Protein 6Y3P (pdb70)

Nearest PDB structures (foldseek):
  6y3p-assembly1_A  TM=1.003E+00  e=1.771E-76  Kluyveromyces lactis NRRL Y-1140
  6y3z-assembly1_P  TM=8.633E-01  e=1.172E-43  Saccharomyces cerevisiae S288C
  8asn-assembly1_F  TM=6.491E-01  e=3.141E-16  Homo sapiens
  5lyj-assembly1_F  TM=6.545E-01  e=9.153E-16  Gallus gallus
  4yls-assembly1_A  TM=6.275E-01  e=4.552E-15  Homo sapiens

Structure (mmCIF, N/CA/C/O backbone):
data_6Y3P
#
_entry.id   6Y3P
#
_cell.length_a   95.640
_cell.length_b   95.640
_cell.length_c   75.840
_cell.angle_alpha   90.000
_cell.angle_beta   90.000
_cell.angle_gamma   120.000
#
_symmetry.space_group_name_H-M   'P 32 2 1'
#
loop_
_entity.id
_entity.type
_entity.pdbx_description
1 polymer KLLA0B12012p
2 non-polymer 'SULFATE ION'
3 water water
#
loop_
_atom_site.group_PDB
_atom_site.id
_atom_site.type_symbol
_atom_site.label_atom_id
_atom_site.label_alt_id
_atom_site.label_comp_id
_atom_site.label_asym_id
_atom_site.label_entity_id
_atom_site.label_seq_id
_atom_site.pdbx_PDB_ins_code
_atom_site.Cartn_x
_atom_site.Cartn_y
_atom_site.Cartn_z
_atom_site.occupancy
_atom_site.B_iso_or_equiv
_atom_site.auth_seq_id
_atom_site.auth_comp_id
_atom_site.auth_asym_id
_atom_site.auth_atom_id
_atom_site.pdbx_PDB_model_num
ATOM 1 N N . PRO A 1 7 ? -14.908 -23.202 31.105 1.00 72.65 322 PRO A N 1
ATOM 2 C CA . PRO A 1 7 ? -15.420 -24.094 30.052 1.00 71.72 322 PRO A CA 1
ATOM 3 C C . PRO A 1 7 ? -14.335 -24.866 29.309 1.00 74.01 322 PRO A C 1
ATOM 4 O O . PRO A 1 7 ? -14.483 -26.061 29.037 1.00 74.14 322 PRO A O 1
ATOM 8 N N . ALA A 1 8 ? -13.249 -24.160 28.986 1.00 67.78 323 ALA A N 1
ATOM 9 C CA . ALA A 1 8 ? -12.126 -24.604 28.186 1.00 64.62 323 ALA A CA 1
ATOM 10 C C . ALA A 1 8 ? -10.843 -24.781 29.007 1.00 68.30 323 ALA A C 1
ATOM 11 O O . ALA A 1 8 ? -10.627 -24.073 29.999 1.00 69.82 323 ALA A O 1
ATOM 13 N N . GLN A 1 9 ? -9.992 -25.731 28.566 1.00 62.18 324 GLN A N 1
ATOM 14 C CA . GLN A 1 9 ? -8.729 -26.114 29.194 1.00 61.00 324 GLN A CA 1
ATOM 15 C C . GLN A 1 9 ? -7.786 -26.761 28.153 1.00 61.42 324 GLN A C 1
ATOM 16 O O . GLN A 1 9 ? -8.258 -27.494 27.291 1.00 59.26 324 GLN A O 1
ATOM 22 N N . ILE A 1 10 ? -6.466 -26.458 28.225 1.00 57.13 325 ILE A N 1
ATOM 23 C CA . ILE A 1 10 ? -5.405 -27.001 27.365 1.00 55.05 325 ILE A CA 1
ATOM 24 C C . ILE A 1 10 ? -4.348 -27.613 28.286 1.00 59.30 325 ILE A C 1
ATOM 25 O O . ILE A 1 10 ? -3.832 -26.912 29.144 1.00 59.69 325 ILE A O 1
ATOM 30 N N . VAL A 1 11 ? -4.015 -28.906 28.085 1.00 54.77 326 VAL A N 1
ATOM 31 C CA . VAL A 1 11 ? -3.030 -29.665 28.872 1.00 54.41 326 VAL A CA 1
ATOM 32 C C . VAL A 1 11 ? -1.833 -30.027 27.971 1.00 59.93 326 VAL A C 1
ATOM 33 O O . VAL A 1 11 ? -2.000 -30.726 26.973 1.00 58.54 326 VAL A O 1
ATOM 37 N N . LEU A 1 12 ? -0.639 -29.550 28.323 1.00 58.50 327 LEU A N 1
ATOM 38 C CA . LEU A 1 12 ? 0.604 -29.787 27.578 1.00 58.34 327 LEU A CA 1
ATOM 39 C C . LEU A 1 12 ? 1.565 -30.552 28.480 1.00 61.17 327 LEU A C 1
ATOM 40 O O . LEU A 1 12 ? 2.268 -29.936 29.268 1.00 61.59 327 LEU A O 1
ATOM 45 N N . THR A 1 13 ? 1.547 -31.893 28.391 1.00 58.34 328 THR A N 1
ATOM 46 C CA . THR A 1 13 ? 2.339 -32.820 29.228 1.00 60.06 328 THR A CA 1
ATOM 47 C C . THR A 1 13 ? 3.714 -33.165 28.638 1.00 68.52 328 THR A C 1
ATOM 48 O O . THR A 1 13 ? 4.469 -33.953 29.218 1.00 71.03 328 THR A O 1
ATOM 52 N N . ILE A 1 14 ? 4.041 -32.564 27.504 1.00 64.78 329 ILE A N 1
ATOM 53 C CA . ILE A 1 14 ? 5.309 -32.765 26.844 1.00 64.41 329 ILE A CA 1
ATOM 54 C C . ILE A 1 14 ? 6.436 -32.119 27.646 1.00 69.76 329 ILE A C 1
ATOM 55 O O . ILE A 1 14 ? 6.278 -30.989 28.126 1.00 69.55 329 ILE A O 1
ATOM 60 N N . PRO A 1 15 ? 7.559 -32.855 27.853 1.00 66.78 330 PRO A N 1
ATOM 61 C CA . PRO A 1 15 ? 8.694 -32.272 28.577 1.00 67.23 330 PRO A CA 1
ATOM 62 C C . PRO A 1 15 ? 9.140 -30.963 27.944 1.00 71.08 330 PRO A C 1
ATOM 63 O O . PRO A 1 15 ? 9.203 -30.845 26.714 1.00 69.73 330 PRO A O 1
ATOM 67 N N . GLU A 1 16 ? 9.397 -29.970 28.798 1.00 69.32 331 GLU A N 1
ATOM 68 C CA . GLU A 1 16 ? 9.856 -28.621 28.457 1.00 69.36 331 GLU A CA 1
ATOM 69 C C . GLU A 1 16 ? 11.190 -28.646 27.702 1.00 72.10 331 GLU A C 1
ATOM 70 O O . GLU A 1 16 ? 11.561 -27.647 27.090 1.00 71.29 331 GLU A O 1
ATOM 76 N N . THR A 1 17 ? 11.877 -29.809 27.703 1.00 68.31 332 THR A N 1
ATOM 77 C CA . THR A 1 17 ? 13.114 -30.027 26.965 1.00 68.45 332 THR A CA 1
ATOM 78 C C . THR A 1 17 ? 12.844 -30.324 25.497 1.00 72.09 332 THR A C 1
ATOM 79 O O . THR A 1 17 ? 13.765 -30.185 24.687 1.00 72.33 332 THR A O 1
ATOM 83 N N . GLU A 1 18 ? 11.607 -30.763 25.149 1.00 67.06 333 GLU A N 1
ATOM 84 C CA . GLU A 1 18 ? 11.245 -31.083 23.763 1.00 65.38 333 GLU A CA 1
ATOM 85 C C . GLU A 1 18 ? 11.192 -29.854 22.855 1.00 68.36 333 GLU A C 1
ATOM 86 O O . GLU A 1 18 ? 10.693 -28.787 23.243 1.00 69.02 333 GLU A O 1
ATOM 92 N N . TYR A 1 19 ? 11.724 -30.029 21.639 1.00 62.70 334 TYR A N 1
ATOM 93 C CA . TYR A 1 19 ? 11.829 -29.039 20.563 1.00 61.26 334 TYR A CA 1
ATOM 94 C C . TYR A 1 19 ? 10.525 -28.260 20.283 1.00 61.95 334 TYR A C 1
ATOM 95 O O . TYR A 1 19 ? 10.569 -27.041 20.081 1.00 60.93 334 TYR A O 1
ATOM 104 N N . ILE A 1 20 ? 9.374 -28.965 20.297 1.00 56.26 335 ILE A N 1
ATOM 105 C CA . ILE A 1 20 ? 8.049 -28.405 19.967 1.00 54.62 335 ILE A CA 1
ATOM 106 C C . ILE A 1 20 ? 7.323 -27.669 21.121 1.00 58.06 335 ILE A C 1
ATOM 107 O O . ILE A 1 20 ? 6.272 -27.074 20.861 1.00 57.46 335 ILE A O 1
ATOM 112 N N . TYR A 1 21 ? 7.868 -27.689 22.368 1.00 56.08 336 TYR A N 1
ATOM 113 C CA . TYR A 1 21 ? 7.240 -27.064 23.546 1.00 57.04 336 TYR A CA 1
ATOM 114 C C . TYR A 1 21 ? 7.034 -25.535 23.397 1.00 63.48 336 TYR A C 1
ATOM 115 O O . TYR A 1 21 ? 5.897 -25.071 23.519 1.00 64.08 336 TYR A O 1
ATOM 124 N N . GLY A 1 22 ? 8.122 -24.790 23.165 1.00 60.89 337 GLY A N 1
ATOM 125 C CA . GLY A 1 22 ? 8.104 -23.347 22.939 1.00 61.28 337 GLY A CA 1
ATOM 126 C C . GLY A 1 22 ? 7.132 -22.974 21.834 1.00 65.74 337 GLY A C 1
ATOM 127 O O . GLY A 1 22 ? 6.183 -22.218 22.101 1.00 65.20 337 GLY A O 1
ATOM 128 N N . PRO A 1 23 ? 7.292 -23.569 20.603 1.00 62.19 338 PRO A N 1
ATOM 129 C CA . PRO A 1 23 ? 6.324 -23.318 19.514 1.00 61.71 338 PRO A CA 1
ATOM 130 C C . PRO A 1 23 ? 4.856 -23.544 19.898 1.00 65.46 338 PRO A C 1
ATOM 131 O O . PRO A 1 23 ? 4.028 -22.674 19.605 1.00 66.45 338 PRO A O 1
ATOM 135 N N . LEU A 1 24 ? 4.538 -24.688 20.560 1.00 59.19 339 LEU A N 1
ATOM 136 C CA . LEU A 1 24 ? 3.172 -25.003 20.976 1.00 59.23 339 LEU A CA 1
ATOM 137 C C . LEU A 1 24 ? 2.596 -23.980 21.960 1.00 64.79 339 LEU A C 1
ATOM 138 O O . LEU A 1 24 ? 1.435 -23.597 21.812 1.00 65.19 339 LEU A O 1
ATOM 143 N N . ASN A 1 25 ? 3.421 -23.501 22.925 1.00 61.59 340 ASN A N 1
ATOM 144 C CA . ASN A 1 25 ? 3.025 -22.474 23.891 1.00 61.84 340 ASN A CA 1
ATOM 145 C C . ASN A 1 25 ? 2.738 -21.135 23.231 1.00 64.22 340 ASN A C 1
ATOM 146 O O . ASN A 1 25 ? 1.733 -20.516 23.565 1.00 63.50 340 ASN A O 1
ATOM 151 N N . ARG A 1 26 ? 3.592 -20.702 22.273 1.00 61.37 341 ARG A N 1
ATOM 152 C CA . ARG A 1 26 ? 3.401 -19.443 21.527 1.00 61.59 341 ARG A CA 1
ATOM 153 C C . ARG A 1 26 ? 2.099 -19.511 20.709 1.00 65.74 341 ARG A C 1
ATOM 154 O O . ARG A 1 26 ? 1.301 -18.571 20.720 1.00 66.10 341 ARG A O 1
ATOM 162 N N . SER A 1 27 ? 1.872 -20.661 20.071 1.00 60.59 342 SER A N 1
ATOM 163 C CA . SER A 1 27 ? 0.701 -20.943 19.270 1.00 59.50 342 SER A CA 1
ATOM 164 C C . SER A 1 27 ? -0.579 -21.010 20.131 1.00 64.26 342 SER A C 1
ATOM 165 O O . SER A 1 27 ? -1.600 -20.458 19.721 1.00 63.34 342 SER A O 1
ATOM 168 N N . PHE A 1 28 ? -0.525 -21.660 21.324 1.00 61.48 343 PHE A N 1
ATOM 169 C CA . PHE A 1 28 ? -1.677 -21.711 22.236 1.00 62.93 343 PHE A CA 1
ATOM 170 C C . PHE A 1 28 ? -2.010 -20.302 22.756 1.00 68.95 343 PHE A C 1
ATOM 171 O O . PHE A 1 28 ? -3.186 -19.932 22.787 1.00 69.67 343 PHE A O 1
ATOM 179 N N . ARG A 1 29 ? -0.967 -19.510 23.097 1.00 65.43 344 ARG A N 1
ATOM 180 C CA . ARG A 1 29 ? -1.061 -18.124 23.573 1.00 66.52 344 ARG A CA 1
ATOM 181 C C . ARG A 1 29 ? -1.737 -17.218 22.538 1.00 71.56 344 ARG A C 1
ATOM 182 O O . ARG A 1 29 ? -2.663 -16.466 22.875 1.00 73.19 344 ARG A O 1
ATOM 190 N N . LYS A 1 30 ? -1.267 -17.298 21.280 1.00 66.26 345 LYS A N 1
ATOM 191 C CA . LYS A 1 30 ? -1.708 -16.474 20.159 1.00 66.31 345 LYS A CA 1
ATOM 192 C C . LYS A 1 30 ? -3.131 -16.759 19.662 1.00 71.82 345 LYS A C 1
ATOM 193 O O . LYS A 1 30 ? -3.905 -15.813 19.491 1.00 72.99 345 LYS A O 1
ATOM 199 N N . HIS A 1 31 ? -3.474 -18.035 19.413 1.00 67.82 346 HIS A N 1
ATOM 200 C CA . HIS A 1 31 ? -4.761 -18.390 18.813 1.00 67.70 346 HIS A CA 1
ATOM 201 C C . HIS A 1 31 ? -5.836 -18.834 19.797 1.00 71.74 346 HIS A C 1
ATOM 202 O O . HIS A 1 31 ? -7.008 -18.916 19.412 1.00 70.59 346 HIS A O 1
ATOM 209 N N . LEU A 1 32 ? -5.457 -19.118 21.055 1.00 69.84 347 LEU A N 1
ATOM 210 C CA . LEU A 1 32 ? -6.421 -19.467 22.111 1.00 69.94 347 LEU A CA 1
ATOM 211 C C . LEU A 1 32 ? -6.027 -18.692 23.393 1.00 75.44 347 LEU A C 1
ATOM 212 O O . LEU A 1 32 ? -5.688 -19.305 24.413 1.00 75.72 347 LEU A O 1
ATOM 217 N N . PRO A 1 33 ? -6.010 -17.332 23.356 1.00 73.03 348 PRO A N 1
ATOM 218 C CA . PRO A 1 33 ? -5.584 -16.575 24.553 1.00 73.48 348 PRO A CA 1
ATOM 219 C C . PRO A 1 33 ? -6.463 -16.746 25.796 1.00 74.01 348 PRO A C 1
ATOM 220 O O . PRO A 1 33 ? -5.960 -16.601 26.910 1.00 73.69 348 PRO A O 1
ATOM 224 N N . ASN A 1 34 ? -7.754 -17.073 25.603 1.00 68.99 349 ASN A N 1
ATOM 225 C CA . ASN A 1 34 ? -8.734 -17.236 26.683 1.00 69.55 349 ASN A CA 1
ATOM 226 C C . ASN A 1 34 ? -8.758 -18.640 27.300 1.00 71.50 349 ASN A C 1
ATOM 227 O O . ASN A 1 34 ? -9.452 -18.858 28.301 1.00 71.46 349 ASN A O 1
ATOM 232 N N . VAL A 1 35 ? -7.971 -19.573 26.735 1.00 65.71 350 VAL A N 1
ATOM 233 C CA . VAL A 1 35 ? -7.904 -20.940 27.246 1.00 64.39 350 VAL A CA 1
ATOM 234 C C . VAL A 1 35 ? -6.617 -21.162 28.071 1.00 68.18 350 VAL A C 1
ATOM 235 O O . VAL A 1 35 ? -5.519 -21.032 27.524 1.00 68.80 350 VAL A O 1
ATOM 239 N N . PRO A 1 36 ? -6.725 -21.490 29.381 1.00 62.23 351 PRO A N 1
ATOM 240 C CA . PRO A 1 36 ? -5.496 -21.690 30.181 1.00 61.41 351 PRO A CA 1
ATOM 241 C C . PRO A 1 36 ? -4.692 -22.950 29.821 1.00 62.63 351 PRO A C 1
ATOM 242 O O . PRO A 1 36 ? -5.270 -23.984 29.514 1.00 60.33 351 PRO A O 1
ATOM 246 N N . VAL A 1 37 ? -3.355 -22.842 29.825 1.00 60.24 352 VAL A N 1
ATOM 247 C CA . VAL A 1 37 ? -2.438 -23.961 29.544 1.00 58.60 352 VAL A CA 1
ATOM 248 C C . VAL A 1 37 ? -1.946 -24.579 30.876 1.00 65.18 352 VAL A C 1
ATOM 249 O O . VAL A 1 37 ? -1.463 -23.867 31.760 1.00 66.70 352 VAL A O 1
ATOM 253 N N . SER A 1 38 ? -2.126 -25.892 31.025 1.00 61.85 353 SER A N 1
ATOM 254 C CA . SER A 1 38 ? -1.722 -26.670 32.196 1.00 62.88 353 SER A CA 1
ATOM 255 C C . SER A 1 38 ? -0.730 -27.741 31.736 1.00 67.27 353 SER A C 1
ATOM 256 O O . SER A 1 38 ? -0.820 -28.198 30.601 1.00 65.94 353 SER A O 1
ATOM 259 N N . ARG A 1 39 ? 0.226 -28.117 32.594 1.00 64.59 354 ARG A N 1
ATOM 260 C CA . ARG A 1 39 ? 1.242 -29.127 32.279 1.00 63.37 354 ARG A CA 1
ATOM 261 C C . ARG A 1 39 ? 0.913 -30.465 32.956 1.00 66.76 354 ARG A C 1
ATOM 262 O O . ARG A 1 39 ? 1.704 -31.410 32.914 1.00 66.46 354 ARG A O 1
ATOM 270 N N . SER A 1 40 ? -0.274 -30.539 33.557 1.00 63.31 355 SER A N 1
ATOM 271 C CA . SER A 1 40 ? -0.749 -31.716 34.274 1.00 64.32 355 SER A CA 1
ATOM 272 C C . SER A 1 40 ? -2.240 -31.976 34.024 1.00 66.66 355 SER A C 1
ATOM 273 O O . SER A 1 40 ? -3.093 -31.095 34.195 1.00 67.55 355 SER A O 1
ATOM 276 N N . LEU A 1 41 ? -2.537 -33.209 33.657 1.00 60.57 356 LEU A N 1
ATOM 277 C CA . LEU A 1 41 ? -3.875 -33.687 33.399 1.00 59.94 356 LEU A CA 1
ATOM 278 C C . LEU A 1 41 ? -4.648 -33.756 34.729 1.00 63.90 356 LEU A C 1
ATOM 279 O O . LEU A 1 41 ? -4.171 -34.375 35.687 1.00 63.65 356 LEU A O 1
ATOM 284 N N . PRO A 1 42 ? -5.816 -33.083 34.839 1.00 59.95 357 PRO A N 1
ATOM 285 C CA . PRO A 1 42 ? -6.558 -33.121 36.117 1.00 59.91 357 PRO A CA 1
ATOM 286 C C . PRO A 1 42 ? -7.105 -34.515 36.439 1.00 65.37 357 PRO A C 1
ATOM 287 O O . PRO A 1 42 ? -7.080 -35.402 35.570 1.00 64.20 357 PRO A O 1
ATOM 291 N N . VAL A 1 43 ? -7.555 -34.725 37.701 1.00 63.37 358 VAL A N 1
ATOM 292 C CA . VAL A 1 43 ? -8.114 -36.003 38.162 1.00 64.48 358 VAL A CA 1
ATOM 293 C C . VAL A 1 43 ? -9.290 -36.411 37.249 1.00 67.31 358 VAL A C 1
ATOM 294 O O . VAL A 1 43 ? -9.373 -37.567 36.862 1.00 66.75 358 VAL A O 1
ATOM 298 N N . THR A 1 44 ? -10.177 -35.460 36.900 1.00 63.73 359 THR A N 1
ATOM 299 C CA . THR A 1 44 ? -11.326 -35.703 36.020 1.00 63.37 359 THR A CA 1
ATOM 300 C C . THR A 1 44 ? -11.428 -34.648 34.938 1.00 67.96 359 THR A C 1
ATOM 301 O O . THR A 1 44 ? -11.038 -33.499 35.147 1.00 69.13 359 THR A O 1
ATOM 305 N N . ILE A 1 45 ? -11.967 -35.037 33.782 1.00 64.04 360 ILE A N 1
ATOM 306 C CA . ILE A 1 45 ? -12.183 -34.146 32.643 1.00 62.86 360 ILE A CA 1
ATOM 307 C C . ILE A 1 45 ? -13.666 -33.757 32.646 1.00 66.98 360 ILE A C 1
ATOM 308 O O . ILE A 1 45 ? -14.518 -34.525 32.193 1.00 65.86 360 ILE A O 1
ATOM 313 N N . ASP A 1 46 ? -13.963 -32.586 33.209 1.00 65.00 361 ASP A N 1
ATOM 314 C CA . ASP A 1 46 ? -15.334 -32.098 33.363 1.00 66.84 361 ASP A CA 1
ATOM 315 C C . ASP A 1 46 ? -15.588 -30.760 32.627 1.00 72.10 361 ASP A C 1
ATOM 316 O O . ASP A 1 46 ? -16.630 -30.111 32.824 1.00 74.35 361 ASP A O 1
ATOM 321 N N . LYS A 1 47 ? -14.629 -30.383 31.756 1.00 65.69 362 LYS A N 1
ATOM 322 C CA . LYS A 1 47 ? -14.591 -29.193 30.920 1.00 64.25 362 LYS A CA 1
ATOM 323 C C . LYS A 1 47 ? -14.110 -29.695 29.555 1.00 69.14 362 LYS A C 1
ATOM 324 O O . LYS A 1 47 ? -13.554 -30.801 29.494 1.00 67.80 362 LYS A O 1
ATOM 330 N N . LEU A 1 48 ? -14.312 -28.916 28.462 1.00 65.83 363 LEU A N 1
ATOM 331 C CA . LEU A 1 48 ? -13.765 -29.356 27.192 1.00 64.60 363 LEU A CA 1
ATOM 332 C C . LEU A 1 48 ? -12.276 -29.033 27.199 1.00 65.20 363 LEU A C 1
ATOM 333 O O . LEU A 1 48 ? -11.882 -27.944 27.613 1.00 64.05 363 LEU A O 1
ATOM 338 N N . THR A 1 49 ? -11.452 -30.040 26.916 1.00 60.38 364 THR A N 1
ATOM 339 C CA . THR A 1 49 ? -9.996 -29.904 27.032 1.00 59.58 364 THR A CA 1
ATOM 340 C C . THR A 1 49 ? -9.222 -30.478 25.863 1.00 59.11 364 THR A C 1
ATOM 341 O O . THR A 1 49 ? -9.623 -31.470 25.261 1.00 57.81 364 THR A O 1
ATOM 345 N N . PHE A 1 50 ? -8.069 -29.882 25.601 1.00 54.21 365 PHE A N 1
ATOM 346 C CA . PHE A 1 50 ? -7.166 -30.369 24.581 1.00 52.20 365 PHE A CA 1
ATOM 347 C C . PHE A 1 50 ? -5.849 -30.746 25.227 1.00 54.96 365 PHE A C 1
ATOM 348 O O . PHE A 1 50 ? -5.134 -29.885 25.737 1.00 55.20 365 PHE A O 1
ATOM 356 N N . HIS A 1 51 ? -5.545 -32.034 25.198 1.00 49.97 366 HIS A N 1
ATOM 357 C CA . HIS A 1 51 ? -4.329 -32.606 25.743 1.00 49.79 366 HIS A CA 1
ATOM 358 C C . HIS A 1 51 ? -3.340 -32.894 24.605 1.00 55.14 366 HIS A C 1
ATOM 359 O O . HIS A 1 51 ? -3.591 -33.739 23.735 1.00 55.72 366 HIS A O 1
ATOM 366 N N . TYR A 1 52 ? -2.252 -32.120 24.572 1.00 49.35 367 TYR A N 1
ATOM 367 C CA . TYR A 1 52 ? -1.183 -32.348 23.639 1.00 47.07 367 TYR A CA 1
ATOM 368 C C . TYR A 1 52 ? -0.094 -33.004 24.486 1.00 50.88 367 TYR A C 1
ATOM 369 O O . TYR A 1 52 ? 0.423 -32.391 25.427 1.00 50.18 367 TYR A O 1
ATOM 378 N N . GLY A 1 53 ? 0.148 -34.282 24.216 1.00 47.61 368 GLY A N 1
ATOM 379 C CA . GLY A 1 53 ? 1.146 -35.072 24.916 1.00 48.62 368 GLY A CA 1
ATOM 380 C C . GLY A 1 53 ? 1.895 -36.037 24.019 1.00 54.12 368 GLY A C 1
ATOM 381 O O . GLY A 1 53 ? 1.628 -36.117 22.824 1.00 53.31 368 GLY A O 1
ATOM 382 N N . ASP A 1 54 ? 2.860 -36.772 24.599 1.00 54.12 369 ASP A N 1
ATOM 383 C CA . ASP A 1 54 ? 3.590 -37.856 23.939 1.00 53.83 369 ASP A CA 1
ATOM 384 C C . ASP A 1 54 ? 2.599 -39.010 23.937 1.00 57.81 369 ASP A C 1
ATOM 385 O O . ASP A 1 54 ? 1.659 -38.969 24.731 1.00 58.28 369 ASP A O 1
ATOM 390 N N . TYR A 1 55 ? 2.744 -39.981 23.009 1.00 54.62 370 TYR A N 1
ATOM 391 C CA . TYR A 1 55 ? 1.777 -41.067 22.843 1.00 55.01 370 TYR A CA 1
ATOM 392 C C . TYR A 1 55 ? 1.374 -41.747 24.137 1.00 58.60 370 TYR A C 1
ATOM 393 O O . TYR A 1 55 ? 0.175 -41.884 24.394 1.00 57.19 370 TYR A O 1
ATOM 402 N N . GLU A 1 56 ? 2.366 -42.111 24.965 1.00 56.50 371 GLU A N 1
ATOM 403 C CA . GLU A 1 56 ? 2.160 -42.783 26.242 1.00 57.49 371 GLU A CA 1
ATOM 404 C C . GLU A 1 56 ? 1.479 -41.923 27.311 1.00 61.69 371 GLU A C 1
ATOM 405 O O . GLU A 1 56 ? 0.880 -42.503 28.219 1.00 60.51 371 GLU A O 1
ATOM 411 N N . GLN A 1 57 ? 1.551 -40.560 27.222 1.00 58.76 372 GLN A N 1
ATOM 412 C CA . GLN A 1 57 ? 0.903 -39.701 28.244 1.00 59.39 372 GLN A CA 1
ATOM 413 C C . GLN A 1 57 ? -0.612 -39.549 27.966 1.00 64.80 372 GLN A C 1
ATOM 414 O O . GLN A 1 57 ? -1.377 -39.159 28.857 1.00 63.92 372 GLN A O 1
ATOM 420 N N . LEU A 1 58 ? -1.042 -39.834 26.731 1.00 62.55 373 LEU A N 1
ATOM 421 C CA . LEU A 1 58 ? -2.463 -39.669 26.402 1.00 62.95 373 LEU A CA 1
ATOM 422 C C . LEU A 1 58 ? -3.344 -40.785 26.973 1.00 66.86 373 LEU A C 1
ATOM 423 O O . LEU A 1 58 ? -2.848 -41.883 27.246 1.00 66.69 373 LEU A O 1
ATOM 428 N N . ASP A 1 59 ? -4.633 -40.476 27.201 1.00 62.49 374 ASP A N 1
ATOM 429 C CA . ASP A 1 59 ? -5.588 -41.427 27.754 1.00 62.49 374 ASP A CA 1
ATOM 430 C C . ASP A 1 59 ? -6.576 -41.855 26.686 1.00 67.83 374 ASP A C 1
ATOM 431 O O . ASP A 1 59 ? -7.579 -41.174 26.443 1.00 66.17 374 ASP A O 1
ATOM 436 N N . MET A 1 60 ? -6.298 -43.018 26.072 1.00 67.15 375 MET A N 1
ATOM 437 C CA . MET A 1 60 ? -7.091 -43.572 24.977 1.00 67.78 375 MET A CA 1
ATOM 438 C C . MET A 1 60 ? -8.494 -44.004 25.409 1.00 74.10 375 MET A C 1
ATOM 439 O O . MET A 1 60 ? -9.422 -43.910 24.599 1.00 75.05 375 MET A O 1
ATOM 444 N N . ASP A 1 61 ? -8.670 -44.403 26.677 1.00 71.27 376 ASP A N 1
ATOM 445 C CA . ASP A 1 61 ? -9.987 -44.780 27.212 1.00 71.83 376 ASP A CA 1
ATOM 446 C C . ASP A 1 61 ? -10.896 -43.552 27.390 1.00 72.21 376 ASP A C 1
ATOM 447 O O . ASP A 1 61 ? -12.090 -43.636 27.118 1.00 71.74 376 ASP A O 1
ATOM 452 N N . GLN A 1 62 ? -10.325 -42.414 27.827 1.00 67.11 377 GLN A N 1
ATOM 453 C CA . GLN A 1 62 ? -11.041 -41.143 28.010 1.00 66.95 377 GLN A CA 1
ATOM 454 C C . GLN A 1 62 ? -11.316 -40.429 26.669 1.00 69.59 377 GLN A C 1
ATOM 455 O O . GLN A 1 62 ? -12.144 -39.523 26.610 1.00 68.37 377 GLN A O 1
ATOM 461 N N . LEU A 1 63 ? -10.609 -40.837 25.606 1.00 65.67 378 LEU A N 1
ATOM 462 C CA . LEU A 1 63 ? -10.762 -40.284 24.265 1.00 65.50 378 LEU A CA 1
ATOM 463 C C . LEU A 1 63 ? -11.943 -40.951 23.567 1.00 72.70 378 LEU A C 1
ATOM 464 O O . LEU A 1 63 ? -12.668 -40.294 22.813 1.00 71.35 378 LEU A O 1
ATOM 469 N N . MET A 1 64 ? -12.125 -42.261 23.802 1.00 72.97 379 MET A N 1
ATOM 470 C CA . MET A 1 64 ? -13.218 -43.009 23.185 1.00 74.70 379 MET A CA 1
ATOM 471 C C . MET A 1 64 ? -14.507 -42.988 24.004 1.00 77.94 379 MET A C 1
ATO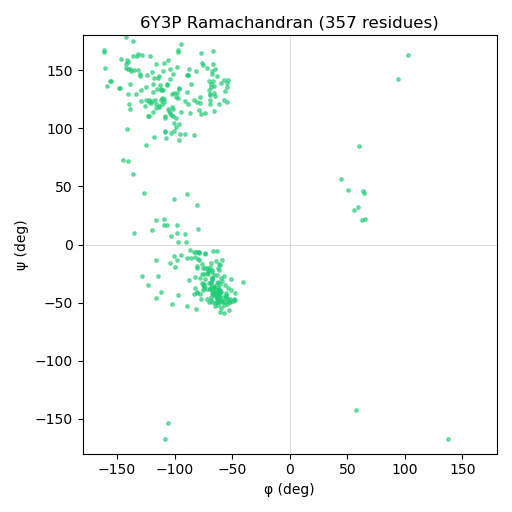M 472 O O . MET A 1 64 ? -15.553 -43.357 23.474 1.00 78.42 379 MET A O 1
ATOM 477 N N . SER A 1 65 ? -14.441 -42.524 25.260 1.00 73.91 380 SER A N 1
ATOM 478 C CA . SER A 1 65 ? -15.591 -42.486 26.169 1.00 75.18 380 SER A CA 1
ATOM 479 C C . SER A 1 65 ? -16.054 -41.079 26.567 1.00 79.60 380 SER A C 1
ATOM 480 O O . SER A 1 65 ? -17.225 -40.905 26.951 1.00 81.07 380 SER A O 1
ATOM 483 N N . ASN A 1 66 ? -15.124 -40.096 26.554 1.00 72.38 381 ASN A N 1
ATOM 484 C CA . ASN A 1 66 ? -15.441 -38.725 26.935 1.00 70.70 381 ASN A CA 1
ATOM 485 C C . ASN A 1 66 ? -15.260 -37.790 25.769 1.00 72.70 381 ASN A C 1
ATOM 486 O O . ASN A 1 66 ? -14.161 -37.670 25.209 1.00 71.91 381 ASN A O 1
ATOM 491 N N . GLN A 1 67 ? -16.349 -37.117 25.406 1.00 68.66 382 GLN A N 1
ATOM 492 C CA . GLN A 1 67 ? -16.339 -36.187 24.291 1.00 67.65 382 GLN A CA 1
ATOM 493 C C . GLN A 1 67 ? -15.755 -34.832 24.652 1.00 68.11 382 GLN A C 1
ATOM 494 O O . GLN A 1 67 ? -15.529 -34.009 23.766 1.00 66.33 382 GLN A O 1
ATOM 500 N N . LEU A 1 68 ? -15.458 -34.622 25.947 1.00 63.05 383 LEU A N 1
ATOM 501 C CA . LEU A 1 68 ? -14.861 -33.384 26.437 1.00 60.75 383 LEU A CA 1
ATOM 502 C C . LEU A 1 68 ? -13.366 -33.400 26.241 1.00 60.71 383 LEU A C 1
ATOM 503 O O . LEU A 1 68 ? -12.775 -32.339 26.087 1.00 59.41 383 LEU A O 1
ATOM 508 N N . TYR A 1 69 ? -12.762 -34.606 26.244 1.00 55.43 384 TYR A N 1
ATOM 509 C CA . TYR A 1 69 ? -11.321 -34.841 26.125 1.00 53.39 384 TYR A CA 1
ATOM 510 C C . TYR A 1 69 ? -10.867 -34.954 24.678 1.00 54.57 384 TYR A C 1
ATOM 511 O O . TYR A 1 69 ? -11.327 -35.816 23.938 1.00 52.84 384 TYR A O 1
ATOM 520 N N . HIS A 1 70 ? -9.952 -34.081 24.281 1.00 52.14 385 HIS A N 1
ATOM 521 C CA . HIS A 1 70 ? -9.359 -34.068 22.943 1.00 50.34 385 HIS A CA 1
ATOM 522 C C . HIS A 1 70 ? -7.895 -34.286 23.112 1.00 53.80 385 HIS A C 1
ATOM 523 O O . HIS A 1 70 ? -7.303 -33.803 24.070 1.00 54.38 385 HIS A O 1
ATOM 530 N N . ALA A 1 71 ? -7.330 -35.100 22.253 1.00 51.12 386 ALA A N 1
ATOM 531 C CA . ALA A 1 71 ? -5.920 -35.457 22.299 1.00 50.09 386 ALA A CA 1
ATOM 532 C C . ALA A 1 71 ? -5.263 -35.334 20.903 1.00 52.13 386 ALA A C 1
ATOM 533 O O . ALA A 1 71 ? -5.952 -35.314 19.883 1.00 49.52 386 ALA A O 1
ATOM 535 N N . ASN A 1 72 ? -3.928 -35.271 20.875 1.00 49.81 387 ASN A N 1
ATOM 536 C CA . ASN A 1 72 ? -3.143 -35.182 19.645 1.00 48.49 387 ASN A CA 1
ATOM 537 C C . ASN A 1 72 ? -2.788 -36.587 19.097 1.00 52.95 387 ASN A C 1
ATOM 538 O O . ASN A 1 72 ? -1.672 -36.833 18.653 1.00 52.28 387 ASN A O 1
ATOM 543 N N . SER A 1 73 ? -3.760 -37.503 19.111 1.00 50.41 388 SER A N 1
ATOM 544 C CA . SER A 1 73 ? -3.597 -38.843 18.554 1.00 49.64 388 SER A CA 1
ATOM 545 C C . SER A 1 73 ? -4.936 -39.478 18.271 1.00 51.68 388 SER A C 1
ATOM 546 O O . SER A 1 73 ? -5.919 -39.205 18.985 1.00 49.88 388 SER A O 1
ATOM 549 N N . TYR A 1 74 ? -4.944 -40.390 17.268 1.00 46.67 389 TYR A N 1
ATOM 550 C CA . TYR A 1 74 ? -6.098 -41.221 16.946 1.00 46.96 389 TYR A CA 1
ATOM 551 C C . TYR A 1 74 ? -5.883 -42.563 17.628 1.00 55.44 389 TYR A C 1
ATOM 552 O O . TYR A 1 74 ? -4.777 -42.836 18.105 1.00 55.65 389 TYR A O 1
ATOM 561 N N . ILE A 1 75 ? -6.945 -43.379 17.726 1.00 55.51 390 ILE A N 1
ATOM 562 C CA . ILE A 1 75 ? -6.888 -44.673 18.395 1.00 56.34 390 ILE A CA 1
ATOM 563 C C . ILE A 1 75 ? -6.490 -45.793 17.426 1.00 60.18 390 ILE A C 1
ATOM 564 O O . ILE A 1 75 ? -5.548 -46.532 17.714 1.00 59.38 390 ILE A O 1
ATOM 569 N N . TYR A 1 76 ? -7.203 -45.912 16.288 1.00 56.95 391 TYR A N 1
ATOM 570 C CA . TYR A 1 76 ? -6.983 -46.957 15.288 1.00 56.66 391 TYR A CA 1
ATOM 571 C C . TYR A 1 76 ? -6.234 -46.403 14.094 1.00 59.81 391 TYR A C 1
ATOM 572 O O . TYR A 1 76 ? -6.841 -45.821 13.200 1.00 60.32 391 TYR A O 1
ATOM 581 N N . ARG A 1 77 ? -4.919 -46.562 14.074 1.00 55.68 392 ARG A N 1
ATOM 582 C CA . ARG A 1 77 ? -4.160 -46.038 12.963 1.00 55.04 392 ARG A CA 1
ATOM 583 C C . ARG A 1 77 ? -3.092 -47.029 12.435 1.00 59.89 392 ARG A C 1
ATOM 584 O O . ARG A 1 77 ? -2.290 -46.661 11.583 1.00 60.69 392 ARG A O 1
ATOM 592 N N . LYS A 1 78 ? -3.134 -48.288 12.898 1.00 56.62 393 LYS A N 1
ATOM 593 C CA . LYS A 1 78 ? -2.231 -49.396 12.531 1.00 56.14 393 LYS A CA 1
ATOM 594 C C . LYS A 1 78 ? -2.209 -49.662 11.023 1.00 61.66 393 LYS A C 1
ATOM 595 O O . LYS A 1 78 ? -1.156 -49.983 10.472 1.00 60.86 393 LYS A O 1
ATOM 601 N N . ALA A 1 79 ? -3.374 -49.488 10.362 1.00 59.34 394 ALA A N 1
ATOM 602 C CA . ALA A 1 79 ? -3.584 -49.646 8.919 1.00 57.83 394 ALA A CA 1
ATOM 603 C C . ALA A 1 79 ? -2.728 -48.671 8.081 1.00 61.32 394 ALA A C 1
ATOM 604 O O . ALA A 1 79 ? -2.573 -48.903 6.886 1.00 62.11 394 ALA A O 1
ATOM 606 N N . ILE A 1 80 ? -2.175 -47.587 8.686 1.00 56.62 395 ILE A N 1
ATOM 607 C CA . ILE A 1 80 ? -1.319 -46.653 7.942 1.00 55.73 395 ILE A CA 1
ATOM 608 C C . ILE A 1 80 ? 0.073 -46.514 8.580 1.00 58.05 395 ILE A C 1
ATOM 609 O O . ILE A 1 80 ? 1.039 -46.385 7.844 1.00 57.13 395 ILE A O 1
ATOM 614 N N . ILE A 1 81 ? 0.201 -46.576 9.919 1.00 56.10 396 ILE A N 1
ATOM 615 C CA . ILE A 1 81 ? 1.528 -46.418 10.555 1.00 55.26 396 ILE A CA 1
ATOM 616 C C . ILE A 1 81 ? 2.346 -47.724 10.549 1.00 60.19 396 ILE A C 1
ATOM 617 O O . ILE A 1 81 ? 3.553 -47.677 10.786 1.00 59.54 396 ILE A O 1
ATOM 622 N N . ARG A 1 82 ? 1.727 -48.863 10.206 1.00 59.56 397 ARG A N 1
ATOM 623 C CA . ARG A 1 82 ? 2.467 -50.121 10.100 1.00 60.93 397 ARG A CA 1
ATOM 624 C C . ARG A 1 82 ? 2.661 -50.434 8.627 1.00 64.54 397 ARG A C 1
ATOM 625 O O . ARG A 1 82 ? 1.681 -50.656 7.921 1.00 62.68 397 ARG A O 1
ATOM 633 N N . LYS A 1 83 ? 3.927 -50.430 8.161 1.00 62.59 398 LYS A N 1
ATOM 634 C CA . LYS A 1 83 ? 4.301 -50.649 6.754 1.00 62.71 398 LYS A CA 1
ATOM 635 C C . LYS A 1 83 ? 3.795 -51.996 6.184 1.00 68.51 398 LYS A C 1
ATOM 636 O O . LYS A 1 83 ? 3.514 -52.051 4.989 1.00 69.33 398 LYS A O 1
ATOM 642 N N . HIS A 1 84 ? 3.595 -53.043 7.013 1.00 65.52 399 HIS A N 1
ATOM 643 C CA . HIS A 1 84 ? 3.046 -54.291 6.477 1.00 65.88 399 HIS A CA 1
ATOM 644 C C . HIS A 1 84 ? 1.559 -54.069 6.158 1.00 70.69 399 HIS A C 1
ATOM 645 O O . HIS A 1 84 ? 1.103 -54.346 5.042 1.00 72.90 399 HIS A O 1
ATOM 652 N N . TYR A 1 85 ? 0.843 -53.473 7.107 1.00 64.72 400 TYR A N 1
ATOM 653 C CA . TYR A 1 85 ? -0.582 -53.204 7.012 1.00 63.89 400 TYR A CA 1
ATOM 654 C C . TYR A 1 85 ? -0.916 -52.106 5.993 1.00 64.24 400 TYR A C 1
ATOM 655 O O . TYR A 1 85 ? -1.930 -52.230 5.303 1.00 64.13 400 TYR A O 1
ATOM 664 N N . LEU A 1 86 ? -0.023 -51.098 5.831 1.00 57.45 401 LEU A N 1
ATOM 665 C CA . LEU A 1 86 ? -0.128 -50.005 4.860 1.00 55.82 401 LEU A CA 1
ATOM 666 C C . LEU A 1 86 ? -0.256 -50.617 3.474 1.00 60.66 401 LEU A C 1
ATOM 667 O O . LEU A 1 86 ? -1.188 -50.269 2.746 1.00 59.83 401 LEU A O 1
ATOM 672 N N . SER A 1 87 ? 0.659 -51.571 3.148 1.00 58.84 402 SER A N 1
ATOM 673 C CA . SER A 1 87 ? 0.696 -52.313 1.894 1.00 59.50 402 SER A CA 1
ATOM 674 C C . SER A 1 87 ? -0.653 -52.941 1.638 1.00 66.46 402 SER A C 1
ATOM 675 O O . SER A 1 87 ? -1.233 -52.678 0.588 1.00 68.05 402 SER A O 1
ATOM 678 N N . HIS A 1 88 ? -1.216 -53.643 2.640 1.00 64.41 403 HIS A N 1
ATOM 679 C CA . HIS A 1 88 ? -2.526 -54.282 2.532 1.00 65.50 403 HIS A CA 1
ATOM 680 C C . HIS A 1 88 ? -3.633 -53.289 2.301 1.00 65.87 403 HIS A C 1
ATOM 681 O O . HIS A 1 88 ? -4.483 -53.537 1.452 1.00 66.05 403 HIS A O 1
ATOM 688 N N . THR A 1 89 ? -3.598 -52.145 2.992 1.00 61.04 404 THR A N 1
ATOM 689 C CA . THR A 1 89 ? -4.593 -51.077 2.807 1.00 60.12 404 THR A CA 1
ATOM 690 C C . THR A 1 89 ? -4.572 -50.584 1.350 1.00 59.72 404 THR A C 1
ATOM 691 O O . THR A 1 89 ? -5.631 -50.489 0.732 1.00 59.71 404 THR A O 1
ATOM 695 N N . ILE A 1 90 ? -3.373 -50.307 0.807 1.00 53.01 405 ILE A N 1
ATOM 696 C CA . ILE A 1 90 ? -3.212 -49.806 -0.559 1.00 52.36 405 ILE A CA 1
ATOM 697 C C . ILE A 1 90 ? -3.617 -50.879 -1.582 1.00 57.99 405 ILE A C 1
ATOM 698 O O . ILE A 1 90 ? -4.449 -50.577 -2.444 1.00 55.96 405 ILE A O 1
ATOM 703 N N . HIS A 1 91 ? -3.097 -52.127 -1.446 1.00 58.30 406 HIS A N 1
ATOM 704 C CA . HIS A 1 91 ? -3.427 -53.237 -2.349 1.00 60.58 406 HIS A CA 1
ATOM 705 C C . HIS A 1 91 ? -4.914 -53.464 -2.482 1.00 63.98 406 HIS A C 1
ATOM 706 O O . HIS A 1 91 ? -5.400 -53.605 -3.610 1.00 64.80 406 HIS A O 1
ATOM 713 N N . SER A 1 92 ? -5.648 -53.487 -1.345 1.00 59.31 407 SER A N 1
ATOM 714 C CA . SER A 1 92 ? -7.087 -53.749 -1.383 1.00 60.14 407 SER A CA 1
ATOM 715 C C . SER A 1 92 ? -7.889 -52.601 -1.969 1.00 62.96 407 SER A C 1
ATOM 716 O O . SER A 1 92 ? -8.971 -52.829 -2.504 1.00 63.60 407 SER A O 1
ATOM 719 N N . TYR A 1 93 ? -7.361 -51.376 -1.894 1.00 56.67 408 TYR A N 1
ATOM 720 C CA . TYR A 1 93 ? -8.024 -50.201 -2.445 1.00 55.21 408 TYR A CA 1
ATOM 721 C C . TYR A 1 93 ? -7.820 -50.042 -3.970 1.00 60.59 408 TYR A C 1
ATOM 722 O O . TYR A 1 93 ? -8.756 -49.639 -4.652 1.00 61.09 408 TYR A O 1
ATOM 731 N N . VAL A 1 94 ? -6.598 -50.288 -4.481 1.00 57.87 409 VAL A N 1
ATOM 732 C CA . VAL A 1 94 ? -6.262 -50.123 -5.902 1.00 59.49 409 VAL A CA 1
ATOM 733 C C . VAL A 1 94 ? -6.981 -51.152 -6.794 1.00 67.25 409 VAL A C 1
ATOM 734 O O . VAL A 1 94 ? -7.147 -50.904 -8.000 1.00 68.50 409 VAL A O 1
ATOM 738 N N . VAL A 1 95 ? -7.417 -52.288 -6.197 1.00 63.54 410 VAL A N 1
ATOM 739 C CA . VAL A 1 95 ? -8.166 -53.352 -6.869 1.00 64.32 410 VAL A CA 1
ATOM 740 C C . VAL A 1 95 ? -9.404 -52.730 -7.548 1.00 70.58 410 VAL A C 1
ATOM 741 O O . VAL A 1 95 ? -9.586 -52.904 -8.754 1.00 71.43 410 VAL A O 1
ATOM 745 N N . LYS A 1 96 ? -10.192 -51.942 -6.792 1.00 67.95 411 LYS A N 1
ATOM 746 C CA . LYS A 1 96 ? -11.379 -51.263 -7.308 1.00 68.48 411 LYS A CA 1
ATOM 747 C C . LYS A 1 96 ? -11.106 -49.798 -7.690 1.00 70.84 411 LYS A C 1
ATOM 748 O O . LYS A 1 96 ? -12.059 -49.058 -7.961 1.00 71.75 411 LYS A O 1
ATOM 754 N N . ASN A 1 97 ? -9.821 -49.378 -7.708 1.00 64.17 412 ASN A N 1
ATOM 755 C CA . ASN A 1 97 ? -9.415 -48.003 -8.038 1.00 63.38 412 ASN A CA 1
ATOM 756 C C . ASN A 1 97 ? -8.142 -48.016 -8.879 1.00 68.62 412 ASN A C 1
ATOM 757 O O . ASN A 1 97 ? -7.054 -47.690 -8.396 1.00 66.52 412 ASN A O 1
ATOM 762 N N . ARG A 1 98 ? -8.305 -48.443 -10.142 1.00 68.36 413 ARG A N 1
ATOM 763 C CA . ARG A 1 98 ? -7.288 -48.593 -11.189 1.00 68.84 413 ARG A CA 1
ATOM 764 C C . ARG A 1 98 ? -6.613 -47.263 -11.532 1.00 71.54 413 ARG A C 1
ATOM 765 O O . ARG A 1 98 ? -5.409 -47.255 -11.793 1.00 71.11 413 ARG A O 1
ATOM 773 N N . GLU A 1 99 ? -7.381 -46.147 -11.567 1.00 67.64 414 GLU A N 1
ATOM 774 C CA . GLU A 1 99 ? -6.838 -44.839 -11.976 1.00 66.85 414 GLU A CA 1
ATOM 775 C C . GLU A 1 99 ? -6.049 -44.097 -10.884 1.00 66.31 414 GLU A C 1
ATOM 776 O O . GLU A 1 99 ? -5.333 -43.146 -11.211 1.00 65.32 414 GLU A O 1
ATOM 782 N N . SER A 1 100 ? -6.146 -44.561 -9.621 1.00 59.71 415 SER A N 1
ATOM 783 C CA . SER A 1 100 ? -5.501 -44.002 -8.438 1.00 57.66 415 SER A CA 1
ATOM 784 C C . SER A 1 100 ? -3.976 -43.855 -8.579 1.00 60.40 415 SER A C 1
ATOM 785 O O . SER A 1 100 ? -3.304 -44.746 -9.130 1.00 60.64 415 SER A O 1
ATOM 788 N N . ILE A 1 101 ? -3.445 -42.709 -8.081 1.00 53.83 416 ILE A N 1
ATOM 789 C CA . ILE A 1 101 ? -2.003 -42.379 -8.059 1.00 51.51 416 ILE A CA 1
ATOM 790 C C . ILE A 1 101 ? -1.247 -43.440 -7.240 1.00 54.84 416 ILE A C 1
ATOM 791 O O . ILE A 1 101 ? -0.105 -43.757 -7.562 1.00 54.91 416 ILE A O 1
ATOM 796 N N . LEU A 1 102 ? -1.929 -44.049 -6.249 1.00 51.17 417 LEU A N 1
ATOM 797 C CA . LEU A 1 102 ? -1.379 -45.086 -5.370 1.00 51.59 417 LEU A CA 1
ATOM 798 C C . LEU A 1 102 ? -0.898 -46.363 -6.100 1.00 56.65 417 LEU A C 1
ATOM 799 O O . LEU A 1 102 ? -0.111 -47.114 -5.530 1.00 55.54 417 LEU A O 1
ATOM 804 N N . ASN A 1 103 ? -1.340 -46.574 -7.366 1.00 54.30 418 ASN A N 1
ATOM 805 C CA . ASN A 1 103 ? -0.912 -47.662 -8.241 1.00 55.03 418 ASN A CA 1
ATOM 806 C C . ASN A 1 103 ? 0.517 -47.422 -8.715 1.00 59.24 418 ASN A C 1
ATOM 807 O O . ASN A 1 103 ? 1.151 -48.355 -9.199 1.00 58.91 418 ASN A O 1
ATOM 812 N N . ARG A 1 104 ? 0.989 -46.149 -8.651 1.00 56.29 419 ARG A N 1
ATOM 813 C CA . ARG A 1 104 ? 2.332 -45.723 -9.056 1.00 56.10 419 ARG A CA 1
ATOM 814 C C . ARG A 1 104 ? 3.165 -45.181 -7.900 1.00 59.04 419 ARG A C 1
ATOM 815 O O . ARG A 1 104 ? 4.333 -45.508 -7.809 1.00 59.81 419 ARG A O 1
ATOM 823 N N . ALA A 1 105 ? 2.572 -44.310 -7.060 1.00 54.00 420 ALA A N 1
ATOM 824 C CA . ALA A 1 105 ? 3.171 -43.568 -5.950 1.00 52.86 420 ALA A CA 1
ATOM 825 C C . ALA A 1 105 ? 3.348 -44.348 -4.621 1.00 54.95 420 ALA A C 1
ATOM 826 O O . ALA A 1 105 ? 3.293 -43.751 -3.554 1.00 53.43 420 ALA A O 1
ATOM 828 N N . PHE A 1 106 ? 3.636 -45.651 -4.684 1.00 50.83 421 PHE A N 1
ATOM 829 C CA . PHE A 1 106 ? 3.843 -46.462 -3.479 1.00 49.48 421 PHE A CA 1
ATOM 830 C C . PHE A 1 106 ? 4.853 -47.589 -3.698 1.00 54.81 421 PHE A C 1
ATOM 831 O O . PHE A 1 106 ? 4.780 -48.303 -4.703 1.00 56.99 421 PHE A O 1
ATOM 839 N N . LEU A 1 107 ? 5.770 -47.759 -2.739 1.00 50.78 422 LEU A N 1
ATOM 840 C CA . LEU A 1 107 ? 6.780 -48.801 -2.785 1.00 50.99 422 LEU A CA 1
ATOM 841 C C . LEU A 1 107 ? 6.252 -49.935 -1.986 1.00 55.70 422 LEU A C 1
ATOM 842 O O . LEU A 1 107 ? 6.160 -49.834 -0.769 1.00 54.14 422 LEU A O 1
ATOM 847 N N . GLU A 1 108 ? 5.786 -50.975 -2.683 1.00 55.51 423 GLU A N 1
ATOM 848 C CA . GLU A 1 108 ? 5.224 -52.163 -2.065 1.00 56.60 423 GLU A CA 1
ATOM 849 C C . GLU A 1 108 ? 6.300 -52.890 -1.277 1.00 61.45 423 GLU A C 1
ATOM 850 O O . GLU A 1 108 ? 7.480 -52.810 -1.620 1.00 61.16 423 GLU A O 1
ATOM 856 N N . SER A 1 109 ? 5.887 -53.591 -0.228 1.00 58.38 424 SER A N 1
ATOM 857 C CA . SER A 1 109 ? 6.742 -54.445 0.586 1.00 58.93 424 SER A CA 1
ATOM 858 C C . SER A 1 109 ? 5.958 -55.710 0.886 1.00 62.82 424 SER A C 1
ATOM 859 O O . SER A 1 109 ? 4.718 -55.705 0.876 1.00 62.23 424 SER A O 1
ATOM 862 N N . PHE A 1 110 ? 6.680 -56.811 1.066 1.00 59.39 425 PHE A N 1
ATOM 863 C CA . PHE A 1 110 ? 6.099 -58.112 1.359 1.00 59.28 425 PHE A CA 1
ATOM 864 C C . PHE A 1 110 ? 6.971 -58.787 2.375 1.00 62.23 425 PHE A C 1
ATOM 865 O O . PHE A 1 110 ? 8.136 -58.438 2.507 1.00 58.87 425 PHE A O 1
ATOM 873 N N . ASN A 1 111 ? 6.392 -59.735 3.116 1.00 61.84 426 ASN A N 1
ATOM 874 C CA . ASN A 1 111 ? 7.097 -60.519 4.120 1.00 61.88 426 ASN A CA 1
ATOM 875 C C . ASN A 1 111 ? 7.199 -61.952 3.634 1.00 65.36 426 ASN A C 1
ATOM 876 O O . ASN A 1 111 ? 6.206 -62.545 3.207 1.00 64.89 426 ASN A O 1
ATOM 881 N N . ILE A 1 112 ? 8.422 -62.466 3.599 1.00 62.82 427 ILE A N 1
ATOM 882 C CA . ILE A 1 112 ? 8.680 -63.827 3.146 1.00 64.38 427 ILE A CA 1
ATOM 883 C C . ILE A 1 112 ? 9.434 -64.615 4.225 1.00 71.00 427 ILE A C 1
ATOM 884 O O . ILE A 1 112 ? 10.210 -64.041 4.990 1.00 70.73 427 ILE A O 1
ATOM 889 N N . ASP A 1 113 ? 9.142 -65.909 4.319 1.00 69.95 428 ASP A N 1
ATOM 890 C CA . ASP A 1 113 ? 9.796 -66.834 5.239 1.00 70.97 428 ASP A CA 1
ATOM 891 C C . ASP A 1 113 ? 10.391 -67.939 4.394 1.00 74.19 428 ASP A C 1
ATOM 892 O O . ASP A 1 113 ? 9.656 -68.690 3.745 1.00 75.04 428 ASP A O 1
ATOM 897 N N . VAL A 1 114 ? 11.719 -67.973 4.318 1.00 69.42 429 VAL A N 1
ATOM 898 C CA . VAL A 1 114 ? 12.434 -68.976 3.534 1.00 70.30 429 VAL A CA 1
ATOM 899 C C . VAL A 1 114 ? 13.344 -69.734 4.485 1.00 75.92 429 VAL A C 1
ATOM 900 O O . VAL A 1 114 ? 14.181 -69.128 5.152 1.00 76.00 429 VAL A O 1
ATOM 904 N N . ASP A 1 115 ? 13.159 -71.052 4.546 1.00 73.53 430 ASP A N 1
ATOM 905 C CA . ASP A 1 115 ? 13.924 -71.970 5.388 1.00 74.13 430 ASP A CA 1
ATOM 906 C C . ASP A 1 115 ? 15.239 -72.306 4.689 1.00 75.07 430 ASP A C 1
ATOM 907 O O . ASP A 1 115 ? 16.310 -72.110 5.259 1.00 74.32 430 ASP A O 1
ATOM 912 N N . TYR A 1 116 ? 15.144 -72.807 3.439 1.00 69.15 431 TYR A N 1
ATOM 913 C CA . TYR A 1 116 ? 16.256 -73.219 2.584 1.00 67.50 431 TYR A CA 1
ATOM 914 C C . TYR A 1 116 ? 15.941 -72.794 1.164 1.00 69.49 431 TYR A C 1
ATOM 915 O O . TYR A 1 116 ? 14.771 -72.704 0.785 1.00 67.84 431 TYR A O 1
ATOM 924 N N . ALA A 1 117 ? 16.994 -72.531 0.379 1.00 66.76 432 ALA A N 1
ATOM 925 C CA . ALA A 1 117 ? 16.928 -72.063 -1.018 1.00 65.30 432 ALA A CA 1
ATOM 926 C C . ALA A 1 117 ? 16.065 -72.947 -1.927 1.00 64.97 432 ALA A C 1
ATOM 927 O O . ALA A 1 117 ? 15.332 -72.417 -2.765 1.00 63.68 432 ALA A O 1
ATOM 929 N N . GLU A 1 118 ? 16.117 -74.277 -1.725 1.00 58.85 433 GLU A N 1
ATOM 930 C CA . GLU A 1 118 ? 15.357 -75.267 -2.504 1.00 58.57 433 GLU A CA 1
ATOM 931 C C . GLU A 1 118 ? 13.815 -75.149 -2.354 1.00 60.17 433 GLU A C 1
ATOM 932 O O . GLU A 1 118 ? 13.070 -75.705 -3.170 1.00 60.12 433 GLU A O 1
ATOM 938 N N . PHE A 1 119 ? 13.344 -74.386 -1.343 1.00 52.99 434 PHE A N 1
ATOM 939 C CA . PHE A 1 119 ? 11.920 -74.200 -1.102 1.00 49.74 434 PHE A CA 1
ATOM 940 C C . PHE A 1 119 ? 11.457 -72.765 -1.279 1.00 55.68 434 PHE A C 1
ATOM 941 O O . PHE A 1 119 ? 10.376 -72.411 -0.800 1.00 53.43 434 PHE A O 1
ATOM 949 N N . LEU A 1 120 ? 12.250 -71.958 -2.034 1.00 56.71 435 LEU A N 1
ATOM 950 C CA . LEU A 1 120 ? 11.971 -70.561 -2.388 1.00 56.98 435 LEU A CA 1
ATOM 951 C C . LEU A 1 120 ? 10.662 -70.477 -3.172 1.00 63.63 435 LEU A C 1
ATOM 952 O O . LEU A 1 120 ? 9.863 -69.579 -2.916 1.00 62.15 435 LEU A O 1
ATOM 957 N N . ASP A 1 121 ? 10.429 -71.427 -4.091 1.00 64.15 436 ASP A N 1
ATOM 958 C CA . ASP A 1 121 ? 9.195 -71.475 -4.873 1.00 65.72 436 ASP A CA 1
ATOM 959 C C . ASP A 1 121 ? 7.944 -71.680 -4.016 1.00 72.38 436 ASP A C 1
ATOM 960 O O . ASP A 1 121 ? 6.903 -71.131 -4.362 1.00 73.71 436 ASP A O 1
ATOM 965 N N . ASP A 1 122 ? 8.044 -72.418 -2.899 1.00 69.13 437 ASP A N 1
ATOM 966 C CA . ASP A 1 122 ? 6.911 -72.639 -1.995 1.00 69.64 437 ASP A CA 1
ATOM 967 C C . ASP A 1 122 ? 6.627 -71.396 -1.169 1.00 72.25 437 ASP A C 1
ATOM 968 O O . ASP A 1 122 ? 5.470 -71.119 -0.859 1.00 72.14 437 ASP A O 1
ATOM 973 N N . ALA A 1 123 ? 7.687 -70.654 -0.806 1.00 67.52 438 ALA A N 1
ATOM 974 C CA . ALA A 1 123 ? 7.578 -69.416 -0.043 1.00 65.83 438 ALA A CA 1
ATOM 975 C C . ALA A 1 123 ? 6.906 -68.322 -0.889 1.00 69.66 438 ALA A C 1
ATOM 976 O O . ALA A 1 123 ? 6.144 -67.520 -0.344 1.00 69.17 438 ALA A O 1
ATOM 978 N N . LEU A 1 124 ? 7.144 -68.334 -2.222 1.00 66.03 439 LEU A N 1
ATOM 979 C CA . LEU A 1 124 ? 6.542 -67.396 -3.172 1.00 65.23 439 LEU A CA 1
ATOM 980 C C . LEU A 1 124 ? 5.045 -67.672 -3.374 1.00 74.52 439 LEU A C 1
ATOM 981 O O . LEU A 1 124 ? 4.289 -66.765 -3.731 1.00 74.84 439 LEU A O 1
ATOM 986 N N . ASP A 1 125 ? 4.613 -68.907 -3.095 1.00 73.53 440 ASP A N 1
ATOM 987 C CA . ASP A 1 125 ? 3.203 -69.289 -3.165 1.00 74.82 440 ASP A CA 1
ATOM 988 C C . ASP A 1 125 ? 2.481 -68.846 -1.894 1.00 79.57 440 ASP A C 1
ATOM 989 O O . ASP A 1 125 ? 1.424 -68.246 -1.997 1.00 78.94 440 ASP A O 1
ATOM 994 N N . GLU A 1 126 ? 3.117 -69.007 -0.720 1.00 77.51 441 GLU A N 1
ATOM 995 C CA . GLU A 1 126 ? 2.624 -68.577 0.601 1.00 78.18 441 GLU A CA 1
ATOM 996 C C . GLU A 1 126 ? 2.453 -67.014 0.708 1.00 80.84 441 GLU A C 1
ATOM 997 O O . GLU A 1 126 ? 1.962 -66.507 1.719 1.00 80.26 441 GLU A O 1
ATOM 1003 N N . ASN A 1 127 ? 2.882 -66.274 -0.335 1.00 76.04 442 ASN A N 1
ATOM 1004 C CA . ASN A 1 127 ? 2.739 -64.826 -0.509 1.00 74.20 442 ASN A CA 1
ATOM 1005 C C . ASN A 1 127 ? 2.535 -64.617 -2.014 1.00 77.61 442 ASN A C 1
ATOM 1006 O O . ASN A 1 127 ? 3.454 -64.214 -2.721 1.00 74.98 442 ASN A O 1
ATOM 1011 N N . TRP A 1 128 ? 1.321 -64.986 -2.494 1.00 76.46 443 TRP A N 1
ATOM 1012 C CA . TRP A 1 128 ? 0.877 -64.952 -3.886 1.00 76.75 443 TRP A CA 1
ATOM 1013 C C . TRP A 1 128 ? 0.935 -63.565 -4.523 1.00 77.52 443 TRP A C 1
ATOM 1014 O O . TRP A 1 128 ? 1.153 -63.479 -5.735 1.00 76.69 443 TRP A O 1
ATOM 1025 N N . GLU A 1 129 ? 0.725 -62.487 -3.722 1.00 71.98 444 GLU A N 1
ATOM 1026 C CA . GLU A 1 129 ? 0.790 -61.100 -4.206 1.00 69.95 444 GLU A CA 1
ATOM 1027 C C . GLU A 1 129 ? 2.189 -60.794 -4.747 1.00 70.05 444 GLU A C 1
ATOM 1028 O O . GLU A 1 129 ? 2.313 -60.245 -5.840 1.00 69.87 444 GLU A O 1
ATOM 1034 N N . LEU A 1 130 ? 3.225 -61.200 -3.989 1.00 63.88 445 LEU A N 1
ATOM 1035 C CA . LEU A 1 130 ? 4.653 -61.032 -4.273 1.00 62.52 445 LEU A CA 1
ATOM 1036 C C . LEU A 1 130 ? 5.039 -61.786 -5.539 1.00 63.38 445 LEU A C 1
ATOM 1037 O O . LEU A 1 130 ? 5.695 -61.207 -6.400 1.00 60.97 445 LEU A O 1
ATOM 1042 N N . ARG A 1 131 ? 4.642 -63.080 -5.645 1.00 60.89 446 ARG A N 1
ATOM 1043 C CA . ARG A 1 131 ? 4.943 -63.940 -6.805 1.00 60.97 446 ARG A CA 1
ATOM 1044 C C . ARG A 1 131 ? 4.537 -63.251 -8.107 1.00 61.89 446 ARG A C 1
ATOM 1045 O O . ARG A 1 131 ? 5.344 -63.161 -9.037 1.00 60.06 446 ARG A O 1
ATOM 1053 N N . GLN A 1 132 ? 3.288 -62.745 -8.138 1.00 57.96 447 GLN A N 1
ATOM 1054 C CA . GLN A 1 132 ? 2.671 -62.083 -9.276 1.00 57.76 447 GLN A CA 1
ATOM 1055 C C . GLN A 1 132 ? 3.399 -60.821 -9.665 1.00 60.36 447 GLN A C 1
ATOM 1056 O O . GLN A 1 132 ? 3.573 -60.557 -10.850 1.00 62.27 447 GLN A O 1
ATOM 1062 N N . GLU A 1 133 ? 3.867 -60.077 -8.672 1.00 54.13 448 GLU A N 1
ATOM 1063 C CA . GLU A 1 133 ? 4.638 -58.862 -8.865 1.00 52.73 448 GLU A CA 1
ATOM 1064 C C . GLU A 1 133 ? 5.984 -59.163 -9.544 1.00 57.08 448 GLU A C 1
ATOM 1065 O O . GLU A 1 133 ? 6.330 -58.519 -10.532 1.00 55.05 448 GLU A O 1
ATOM 1071 N N . LEU A 1 134 ? 6.736 -60.150 -9.007 1.00 56.02 449 LEU A N 1
ATOM 1072 C CA . LEU A 1 134 ? 8.050 -60.575 -9.519 1.00 56.02 449 LEU A CA 1
ATOM 1073 C C . LEU A 1 134 ? 7.929 -61.115 -10.947 1.00 59.97 449 LEU A C 1
ATOM 1074 O O . LEU A 1 134 ? 8.810 -60.877 -11.778 1.00 56.88 449 LEU A O 1
ATOM 1079 N N . GLU A 1 135 ? 6.806 -61.819 -11.228 1.00 61.10 450 GLU A N 1
ATOM 1080 C CA . GLU A 1 135 ? 6.481 -62.397 -12.534 1.00 62.84 450 GLU A CA 1
ATOM 1081 C C . GLU A 1 135 ? 6.203 -61.324 -13.575 1.00 69.19 450 GLU A C 1
ATOM 1082 O O . GLU A 1 135 ? 6.508 -61.537 -14.748 1.00 70.07 450 GLU A O 1
ATOM 1088 N N . SER A 1 136 ? 5.675 -60.156 -13.136 1.00 66.49 451 SER A N 1
ATOM 1089 C CA . SER A 1 136 ? 5.365 -59.001 -13.992 1.00 66.39 451 SER A CA 1
ATOM 1090 C C . SER A 1 136 ? 6.624 -58.368 -14.603 1.00 69.84 451 SER A C 1
ATOM 1091 O O . SER A 1 136 ? 6.533 -57.745 -15.659 1.00 69.71 451 SER A O 1
ATOM 1094 N N . LYS A 1 137 ? 7.785 -58.530 -13.933 1.00 66.45 452 LYS A N 1
ATOM 1095 C CA . LYS A 1 137 ? 9.124 -58.090 -14.350 1.00 66.84 452 LYS A CA 1
ATOM 1096 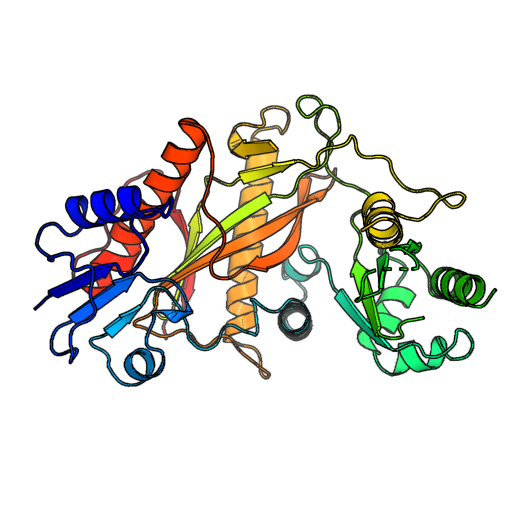C C . LYS A 1 137 ? 9.248 -56.566 -14.671 1.00 69.87 452 LYS A C 1
ATOM 1097 O O . LYS A 1 137 ? 10.125 -56.153 -15.445 1.00 68.70 452 LYS A O 1
ATOM 1103 N N . GLU A 1 138 ? 8.429 -55.741 -13.999 1.00 66.03 453 GLU A N 1
ATOM 1104 C CA . GLU A 1 138 ? 8.379 -54.288 -14.211 1.00 65.06 453 GLU A CA 1
ATOM 1105 C C . GLU A 1 138 ? 9.136 -53.463 -13.168 1.00 67.54 453 GLU A C 1
ATOM 1106 O O . GLU A 1 138 ? 9.260 -52.251 -13.360 1.00 68.46 453 GLU A O 1
ATOM 1112 N N . LYS A 1 139 ? 9.604 -54.083 -12.059 1.00 60.58 454 LYS A N 1
ATOM 1113 C CA . LYS A 1 139 ? 10.231 -53.354 -10.952 1.00 57.74 454 LYS A CA 1
ATOM 1114 C C . LYS A 1 139 ? 11.542 -53.916 -10.455 1.00 60.07 454 LYS A C 1
ATOM 1115 O O . LYS A 1 139 ? 11.855 -55.080 -10.716 1.00 61.73 454 LYS A O 1
ATOM 1121 N N . TRP A 1 140 ? 12.288 -53.089 -9.680 1.00 53.19 455 TRP A N 1
ATOM 1122 C CA . TRP A 1 140 ? 13.520 -53.471 -8.986 1.00 51.83 455 TRP A CA 1
ATOM 1123 C C . TRP A 1 140 ? 13.114 -53.791 -7.558 1.00 52.21 455 TRP A C 1
ATOM 1124 O O . TRP A 1 140 ? 12.077 -53.313 -7.071 1.00 50.56 455 TRP A O 1
ATOM 1135 N N . TRP A 1 141 ? 13.882 -54.663 -6.909 1.00 46.25 456 TRP A N 1
ATOM 1136 C CA . TRP A 1 141 ? 13.523 -55.130 -5.585 1.00 45.51 456 TRP A CA 1
ATOM 1137 C C . TRP A 1 141 ? 14.725 -55.259 -4.742 1.00 51.04 456 TRP A C 1
ATOM 1138 O O . TRP A 1 141 ? 15.848 -55.425 -5.225 1.00 51.04 456 TRP A O 1
ATOM 1149 N N . ILE A 1 142 ? 14.485 -55.239 -3.469 1.00 49.63 457 ILE A N 1
ATOM 1150 C CA . ILE A 1 142 ? 15.534 -55.425 -2.512 1.00 51.46 457 ILE A CA 1
ATOM 1151 C C . ILE A 1 142 ? 15.094 -56.506 -1.513 1.00 56.09 457 ILE A C 1
ATOM 1152 O O . ILE A 1 142 ? 13.918 -56.556 -1.129 1.00 55.07 457 ILE A O 1
ATOM 1157 N N . LEU A 1 143 ? 15.999 -57.468 -1.247 1.00 54.43 458 LEU A N 1
ATOM 1158 C CA . LEU A 1 143 ? 15.789 -58.565 -0.306 1.00 54.51 458 LEU A CA 1
ATOM 1159 C C . LEU A 1 143 ? 16.476 -58.168 1.010 1.00 63.25 458 LEU A C 1
ATOM 1160 O O . LEU A 1 143 ? 17.699 -58.235 1.110 1.00 62.15 458 LEU A O 1
ATOM 1165 N N . LYS A 1 144 ? 15.677 -57.700 1.995 1.00 63.80 459 LYS A N 1
ATOM 1166 C CA . LYS A 1 144 ? 16.165 -57.226 3.292 1.00 65.07 459 LYS A CA 1
ATOM 1167 C C . LYS A 1 144 ? 15.961 -58.298 4.348 1.00 76.23 459 LYS A C 1
ATOM 1168 O O . LYS A 1 144 ? 14.803 -58.605 4.660 1.00 75.60 459 LYS A O 1
ATOM 1174 N N . PRO A 1 145 ? 17.043 -58.852 4.957 1.00 78.35 460 PRO A N 1
ATOM 1175 C CA . PRO A 1 145 ? 16.843 -59.806 6.053 1.00 80.96 460 PRO A CA 1
ATOM 1176 C C . PRO A 1 145 ? 16.387 -58.991 7.267 1.00 90.46 460 PRO A C 1
ATOM 1177 O O . PRO A 1 145 ? 17.146 -58.134 7.730 1.00 90.09 460 PRO A O 1
ATOM 1181 N N . SER A 1 146 ? 15.111 -59.184 7.707 1.00 90.74 461 SER A N 1
ATOM 1182 C CA . SER A 1 146 ? 14.449 -58.466 8.812 1.00 91.99 461 SER A CA 1
ATOM 1183 C C . SER A 1 146 ? 15.334 -58.210 10.045 1.00 99.85 461 SER A C 1
ATOM 1184 O O . SER A 1 146 ? 15.179 -57.185 10.713 1.00 99.58 461 SER A O 1
ATOM 1187 N N . MET A 1 147 ? 16.273 -59.125 10.319 1.00 98.80 462 MET A N 1
ATOM 1188 C CA . MET A 1 147 ? 17.215 -59.004 11.420 1.00 99.52 462 MET A CA 1
ATOM 1189 C C . MET A 1 147 ? 18.630 -58.752 10.899 1.00 103.93 462 MET A C 1
ATOM 1190 O O . MET A 1 147 ? 19.076 -59.422 9.964 1.00 103.92 462 MET A O 1
ATOM 1195 N N . SER A 1 148 ? 19.321 -57.762 11.490 1.00 100.22 463 SER A N 1
ATOM 1196 C CA . SER A 1 148 ? 20.679 -57.378 11.102 1.00 114.46 463 SER A CA 1
ATOM 1197 C C . SER A 1 148 ? 21.717 -57.996 12.037 1.00 130.50 463 SER A C 1
ATOM 1198 O O . SER A 1 148 ? 21.549 -59.129 12.487 1.00 86.03 463 SER A O 1
ATOM 1201 N N . GLN A 1 152 ? 22.596 -61.483 6.215 1.00 80.37 467 GLN A N 1
ATOM 1202 C CA . GLN A 1 152 ? 23.603 -61.745 5.192 1.00 80.34 467 GLN A CA 1
ATOM 1203 C C . GLN A 1 152 ? 23.716 -60.576 4.168 1.00 82.70 467 GLN A C 1
ATOM 1204 O O . GLN A 1 152 ? 24.363 -60.717 3.120 1.00 82.84 467 GLN A O 1
ATOM 1210 N N . GLY A 1 153 ? 23.119 -59.430 4.512 1.00 76.74 468 GLY A N 1
ATOM 1211 C CA . GLY A 1 153 ? 23.164 -58.217 3.701 1.00 75.47 468 GLY A CA 1
ATOM 1212 C C . GLY A 1 153 ? 21.990 -58.040 2.760 1.00 76.43 468 GLY A C 1
ATOM 1213 O O . GLY A 1 153 ? 21.523 -59.022 2.172 1.00 76.56 468 GLY A O 1
ATOM 1214 N N . ILE A 1 154 ? 21.520 -56.776 2.600 1.00 69.71 469 ILE A N 1
ATOM 1215 C CA . ILE A 1 154 ? 20.385 -56.465 1.729 1.00 68.27 469 ILE A CA 1
ATOM 1216 C C . ILE A 1 154 ? 20.870 -56.454 0.240 1.00 67.35 469 ILE A C 1
ATOM 1217 O O . ILE A 1 154 ? 21.819 -55.744 -0.107 1.00 66.53 469 ILE A O 1
ATOM 1222 N N . ARG A 1 155 ? 20.247 -57.313 -0.599 1.00 59.05 470 ARG A N 1
ATOM 1223 C CA . ARG A 1 155 ? 20.601 -57.520 -2.002 1.00 56.77 470 ARG A CA 1
ATOM 1224 C C . ARG A 1 155 ? 19.496 -57.155 -3.016 1.00 55.17 470 ARG A C 1
ATOM 1225 O O . ARG A 1 155 ? 18.306 -57.377 -2.770 1.00 52.51 470 ARG A O 1
ATOM 1233 N N . ILE A 1 156 ? 19.923 -56.608 -4.166 1.00 49.55 471 ILE A N 1
ATOM 1234 C CA . ILE A 1 156 ? 19.068 -56.188 -5.284 1.00 48.58 471 ILE A CA 1
ATOM 1235 C C . ILE A 1 156 ? 18.857 -57.335 -6.273 1.00 51.35 471 ILE A C 1
ATOM 1236 O O . ILE A 1 156 ? 19.771 -58.141 -6.517 1.00 53.49 471 ILE A O 1
ATOM 1241 N N . PHE A 1 157 ? 17.663 -57.373 -6.865 1.00 43.91 472 PHE A N 1
ATOM 1242 C CA . PHE A 1 157 ? 17.260 -58.328 -7.897 1.00 43.27 472 PHE A CA 1
ATOM 1243 C C . PHE A 1 157 ? 16.042 -57.785 -8.632 1.00 48.56 472 PHE A C 1
ATOM 1244 O O . PHE A 1 157 ? 15.391 -56.854 -8.149 1.00 47.87 472 PHE A O 1
ATOM 1252 N N . LYS A 1 158 ? 15.698 -58.393 -9.763 1.00 47.25 473 LYS A N 1
ATOM 1253 C CA . LYS A 1 158 ? 14.508 -58.034 -10.537 1.00 47.23 473 LYS A CA 1
ATOM 1254 C C . LYS A 1 158 ? 13.644 -59.254 -10.857 1.00 51.36 473 LYS A C 1
ATOM 1255 O O . LYS A 1 158 ? 12.443 -59.095 -11.048 1.00 52.84 473 LYS A O 1
ATOM 1261 N N . THR A 1 159 ? 14.241 -60.462 -10.945 1.00 47.80 474 THR A N 1
ATOM 1262 C CA . THR A 1 159 ? 13.512 -61.695 -11.298 1.00 48.10 474 THR A CA 1
ATOM 1263 C C . THR A 1 159 ? 13.581 -62.826 -10.237 1.00 51.85 474 THR A C 1
ATOM 1264 O O . THR A 1 159 ? 14.484 -62.859 -9.385 1.00 51.51 474 THR A O 1
ATOM 1268 N N . ILE A 1 160 ? 12.644 -63.783 -10.352 1.00 47.44 475 ILE A N 1
ATOM 1269 C CA . ILE A 1 160 ? 12.572 -64.973 -9.510 1.00 47.44 475 ILE A CA 1
ATOM 1270 C C . ILE A 1 160 ? 13.895 -65.746 -9.564 1.00 52.59 475 ILE A C 1
ATOM 1271 O O . ILE A 1 160 ? 14.389 -66.110 -8.507 1.00 52.30 475 ILE A O 1
ATOM 1276 N N . GLU A 1 161 ? 14.501 -65.928 -10.767 1.00 51.18 476 GLU A N 1
ATOM 1277 C CA . GLU A 1 161 ? 15.805 -66.621 -10.924 1.00 52.87 476 GLU A C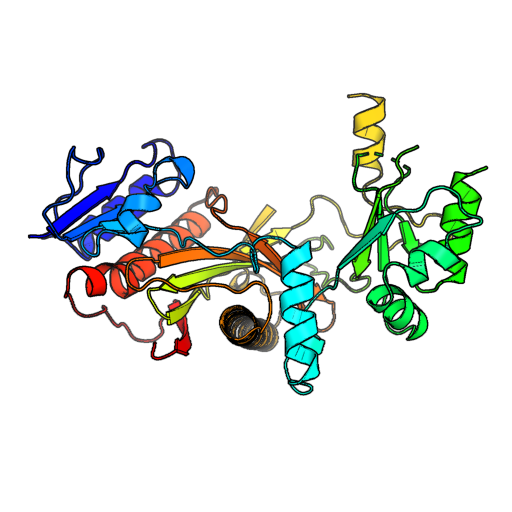A 1
ATOM 1278 C C . GLU A 1 161 ? 16.942 -65.883 -10.200 1.00 55.11 476 GLU A C 1
ATOM 1279 O O . GLU A 1 161 ? 17.753 -66.522 -9.508 1.00 54.55 476 GLU A O 1
ATOM 1285 N N . GLN A 1 162 ? 16.947 -64.532 -10.298 1.00 49.01 477 GLN A N 1
ATOM 1286 C CA . GLN A 1 162 ? 17.929 -63.703 -9.611 1.00 47.64 477 GLN A CA 1
ATOM 1287 C C . GLN A 1 162 ? 17.787 -63.889 -8.077 1.00 50.39 477 GLN A C 1
ATOM 1288 O O . GLN A 1 162 ? 18.774 -64.167 -7.396 1.00 49.81 477 GLN A O 1
ATOM 1294 N N . LEU A 1 163 ? 16.547 -63.855 -7.570 1.00 46.91 478 LEU A N 1
ATOM 1295 C CA . LEU A 1 163 ? 16.244 -64.116 -6.160 1.00 46.31 478 LEU A CA 1
ATOM 1296 C C . LEU A 1 163 ? 16.668 -65.531 -5.763 1.00 51.75 478 LEU A C 1
ATOM 1297 O O . LEU A 1 163 ? 17.246 -65.714 -4.694 1.00 52.59 478 LEU A O 1
ATOM 1302 N N . GLN A 1 164 ? 16.427 -66.508 -6.648 1.00 49.51 479 GLN A N 1
ATOM 1303 C CA . GLN A 1 164 ? 16.799 -67.913 -6.472 1.00 50.81 479 GLN A CA 1
ATOM 1304 C C . GLN A 1 164 ? 18.324 -68.078 -6.348 1.00 55.74 479 GLN A C 1
ATOM 1305 O O . GLN A 1 164 ? 18.781 -68.848 -5.515 1.00 54.45 479 GLN A O 1
ATOM 1311 N N . ALA A 1 165 ? 19.097 -67.346 -7.180 1.00 54.17 480 ALA A N 1
ATOM 1312 C CA . ALA A 1 165 ? 20.562 -67.352 -7.193 1.00 54.02 480 ALA A CA 1
ATOM 1313 C C . ALA A 1 165 ? 21.106 -66.706 -5.912 1.00 56.69 480 ALA A C 1
ATOM 1314 O O . ALA A 1 165 ? 22.110 -67.172 -5.378 1.00 58.02 480 ALA A O 1
ATOM 1316 N N . ILE A 1 166 ? 20.427 -65.658 -5.403 1.00 51.38 481 ILE A N 1
ATOM 1317 C CA . ILE A 1 166 ? 20.815 -64.993 -4.161 1.00 50.77 481 ILE A CA 1
ATOM 1318 C C . ILE A 1 166 ? 20.720 -66.015 -3.009 1.00 58.09 481 ILE A C 1
ATOM 1319 O O . ILE A 1 166 ? 21.707 -66.214 -2.287 1.00 58.23 481 ILE A O 1
ATOM 1324 N N . PHE A 1 167 ? 19.543 -66.695 -2.884 1.00 55.14 482 PHE A N 1
ATOM 1325 C CA . PHE A 1 167 ? 19.284 -67.708 -1.851 1.00 56.29 482 PHE A CA 1
ATOM 1326 C C . PHE A 1 167 ? 20.223 -68.897 -1.921 1.00 63.23 482 PHE A C 1
ATOM 1327 O O . PHE A 1 167 ? 20.644 -69.378 -0.875 1.00 65.21 482 PHE A O 1
ATOM 1335 N N . ASP A 1 168 ? 20.547 -69.370 -3.138 1.00 60.43 483 ASP A N 1
ATOM 1336 C CA . ASP A 1 168 ? 21.475 -70.471 -3.387 1.00 62.46 483 ASP A CA 1
ATOM 1337 C C . ASP A 1 168 ? 22.876 -70.109 -2.874 1.00 68.60 483 ASP A C 1
ATOM 1338 O O . ASP A 1 168 ? 23.543 -70.944 -2.263 1.00 69.22 483 ASP A O 1
ATOM 1343 N N . SER A 1 169 ? 23.311 -68.851 -3.131 1.00 65.63 484 SER A N 1
ATOM 1344 C CA . SER A 1 169 ? 24.613 -68.338 -2.709 1.00 65.90 484 SER A CA 1
ATOM 1345 C C . SER A 1 169 ? 24.720 -68.145 -1.188 1.00 72.46 484 SER A C 1
ATOM 1346 O O . SER A 1 169 ? 25.840 -68.080 -0.677 1.00 74.21 484 SER A O 1
ATOM 1349 N N . PHE A 1 170 ? 23.575 -68.065 -0.468 1.00 68.37 485 PHE A N 1
ATOM 1350 C CA . PHE A 1 170 ? 23.546 -67.929 0.993 1.00 68.79 485 PHE A CA 1
ATOM 1351 C C . PHE A 1 170 ? 23.898 -69.271 1.637 1.00 77.31 485 PHE A C 1
ATOM 1352 O O . PHE A 1 170 ? 24.589 -69.291 2.658 1.00 77.07 485 PHE A O 1
ATOM 1360 N N . GLU A 1 171 ? 23.446 -70.386 1.004 1.00 77.07 486 GLU A N 1
ATOM 1361 C CA . GLU A 1 171 ? 23.664 -71.781 1.407 1.00 79.83 486 GLU A CA 1
ATOM 1362 C C . GLU A 1 171 ? 25.126 -72.213 1.275 1.00 86.45 486 GLU A C 1
ATOM 1363 O O . GLU A 1 171 ? 25.557 -73.126 1.984 1.00 87.78 486 GLU A O 1
ATOM 1369 N N . GLU A 1 172 ? 25.867 -71.607 0.327 1.00 83.48 487 GLU A N 1
ATOM 1370 C CA . GLU A 1 172 ? 27.262 -71.954 0.060 1.00 119.21 487 GLU A CA 1
ATOM 1371 C C . GLU A 1 172 ? 28.147 -70.724 0.108 1.00 148.91 487 GLU A C 1
ATOM 1372 O O . GLU A 1 172 ? 28.320 -70.148 1.178 1.00 111.99 487 GLU A O 1
ATOM 1378 N N . GLN A 1 191 ? 21.395 -69.180 9.508 1.00 106.57 506 GLN A N 1
ATOM 1379 C CA . GLN A 1 191 ? 21.038 -67.760 9.542 1.00 104.53 506 GLN A CA 1
ATOM 1380 C C . GLN A 1 191 ? 19.552 -67.553 9.911 1.00 106.51 506 GLN A C 1
ATOM 1381 O O . GLN A 1 191 ? 18.901 -68.493 10.380 1.00 106.65 506 GLN A O 1
ATOM 1387 N N . LEU A 1 192 ? 19.033 -66.318 9.725 1.00 101.17 507 LEU A N 1
ATOM 1388 C CA . LEU A 1 192 ? 17.643 -65.942 10.015 1.00 100.11 507 LEU A CA 1
ATOM 1389 C C . LEU A 1 192 ? 16.752 -66.201 8.798 1.00 100.58 507 LEU A C 1
ATOM 1390 O O . LEU A 1 192 ? 17.216 -66.086 7.668 1.00 98.54 507 LEU A O 1
ATOM 1395 N N . ARG A 1 193 ? 15.487 -66.595 9.038 1.00 96.92 508 ARG A N 1
ATOM 1396 C CA . ARG A 1 193 ? 14.541 -67.037 8.006 1.00 96.06 508 ARG A CA 1
ATOM 1397 C C . ARG A 1 193 ? 13.510 -65.994 7.529 1.00 95.38 508 ARG A C 1
ATOM 1398 O O . ARG A 1 193 ? 12.922 -66.182 6.456 1.00 94.74 508 ARG A O 1
ATOM 1406 N N . HIS A 1 194 ? 13.261 -64.933 8.311 1.00 87.97 509 HIS A N 1
ATOM 1407 C CA . HIS A 1 194 ? 12.294 -63.906 7.910 1.00 85.28 509 HIS A CA 1
ATOM 1408 C C . HIS A 1 194 ? 12.981 -62.863 7.027 1.00 81.89 509 HIS A C 1
ATOM 1409 O O . HIS A 1 194 ? 14.123 -62.481 7.300 1.00 81.90 509 HIS A O 1
ATOM 1416 N N . PHE A 1 195 ? 12.301 -62.430 5.956 1.00 72.16 510 PHE A N 1
ATOM 1417 C CA . PHE A 1 195 ? 12.830 -61.424 5.025 1.00 68.69 510 PHE A CA 1
ATOM 1418 C C . PHE A 1 195 ? 11.739 -60.495 4.551 1.00 68.14 510 PHE A C 1
ATOM 1419 O O . PHE A 1 195 ? 10.575 -60.895 4.458 1.00 68.35 510 PHE A O 1
ATOM 1427 N N . ILE A 1 196 ? 12.123 -59.262 4.209 1.00 60.66 511 ILE A N 1
ATOM 1428 C CA . ILE A 1 196 ? 11.213 -58.312 3.592 1.00 58.40 511 ILE A CA 1
ATOM 1429 C C . ILE A 1 196 ? 11.711 -58.117 2.165 1.00 58.06 511 ILE A C 1
ATOM 1430 O O . ILE A 1 196 ? 12.917 -58.015 1.927 1.00 56.44 511 ILE A O 1
ATOM 1435 N N . VAL A 1 197 ? 10.787 -58.153 1.222 1.00 53.51 512 VAL A N 1
ATOM 1436 C CA . VAL A 1 197 ? 11.045 -57.899 -0.181 1.00 52.51 512 VAL A CA 1
ATOM 1437 C C . VAL A 1 197 ? 10.392 -56.542 -0.417 1.00 57.10 512 VAL A C 1
ATOM 1438 O O . VAL A 1 197 ? 9.167 -56.394 -0.336 1.00 56.57 512 VAL A O 1
ATOM 1442 N N . GLN A 1 198 ? 11.229 -55.535 -0.598 1.00 53.24 513 GLN A N 1
ATOM 1443 C CA . GLN A 1 198 ? 10.774 -54.161 -0.745 1.00 52.14 513 GLN A CA 1
ATOM 1444 C C . GLN A 1 198 ? 11.103 -53.639 -2.142 1.00 53.44 513 GLN A C 1
ATOM 1445 O O . GLN A 1 198 ? 12.230 -53.796 -2.603 1.00 52.63 513 GLN A O 1
ATOM 1451 N N . GLU A 1 199 ? 10.132 -52.980 -2.796 1.00 49.12 514 GLU A N 1
ATOM 1452 C CA . GLU A 1 199 ? 10.353 -52.341 -4.086 1.00 48.27 514 GLU A CA 1
ATOM 1453 C C . GLU A 1 199 ? 11.505 -51.360 -3.925 1.00 52.03 514 GLU A C 1
ATOM 1454 O O . GLU A 1 199 ? 11.581 -50.626 -2.934 1.00 51.96 514 GLU A O 1
ATOM 1460 N N . TYR A 1 200 ? 12.444 -51.418 -4.852 1.00 48.42 515 TYR A N 1
ATOM 1461 C CA . TYR A 1 200 ? 13.635 -50.590 -4.791 1.00 47.40 515 TYR A CA 1
ATOM 1462 C C . TYR A 1 200 ? 13.659 -49.541 -5.895 1.00 52.38 515 TYR A C 1
ATOM 1463 O O . TYR A 1 200 ? 13.416 -49.850 -7.061 1.00 53.81 515 TYR A O 1
ATOM 1472 N N . LEU A 1 201 ? 13.970 -48.308 -5.518 1.00 49.92 516 LEU A N 1
ATOM 1473 C CA . LEU A 1 201 ? 14.108 -47.171 -6.423 1.00 50.09 516 LEU A CA 1
ATOM 1474 C C . LEU A 1 201 ? 15.596 -47.064 -6.898 1.00 54.23 516 LEU A C 1
ATOM 1475 O O . LEU A 1 201 ? 16.458 -46.508 -6.205 1.00 51.78 516 LEU A O 1
ATOM 1480 N N . HIS A 1 202 ? 15.883 -47.655 -8.072 1.00 54.56 517 HIS A N 1
ATOM 1481 C CA . HIS A 1 202 ? 17.229 -47.725 -8.677 1.00 55.36 517 HIS A CA 1
ATOM 1482 C C . HIS A 1 202 ? 17.657 -46.378 -9.250 1.00 57.85 51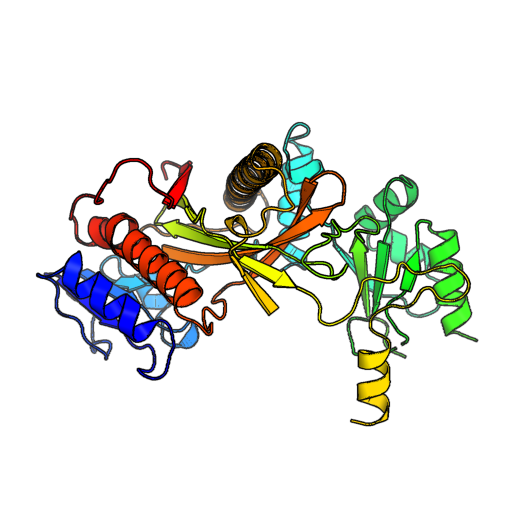7 HIS A C 1
ATOM 1483 O O . HIS A 1 202 ? 18.842 -46.094 -9.409 1.00 58.80 517 HIS A O 1
ATOM 1490 N N . ASN A 1 203 ? 16.646 -45.557 -9.493 1.00 52.49 518 ASN A N 1
ATOM 1491 C CA . ASN A 1 203 ? 16.501 -44.278 -10.166 1.00 50.81 518 ASN A CA 1
ATOM 1492 C C . ASN A 1 203 ? 16.442 -43.049 -9.175 1.00 49.11 518 ASN A C 1
ATOM 1493 O O . ASN A 1 203 ? 15.606 -42.199 -9.425 1.00 47.57 518 ASN A O 1
ATOM 1498 N N . PRO A 1 204 ? 17.169 -42.879 -8.050 1.00 43.64 519 PRO A N 1
ATOM 1499 C CA . PRO A 1 204 ? 16.907 -41.687 -7.218 1.00 43.26 519 PRO A CA 1
ATOM 1500 C C . PRO A 1 204 ? 17.294 -40.358 -7.867 1.00 45.88 519 PRO A C 1
ATOM 1501 O O . PRO A 1 204 ? 18.230 -40.336 -8.634 1.00 47.57 519 PRO A O 1
ATOM 1505 N N . LEU A 1 205 ? 16.561 -39.280 -7.583 1.00 41.81 520 LEU A N 1
ATOM 1506 C CA . LEU A 1 205 ? 16.853 -37.938 -8.088 1.00 41.98 520 LEU A CA 1
ATOM 1507 C C . LEU A 1 205 ? 18.140 -37.470 -7.403 1.00 45.13 520 LEU A C 1
ATOM 1508 O O . LEU A 1 205 ? 18.235 -37.460 -6.166 1.00 42.91 520 LEU A O 1
ATOM 1513 N N . LEU A 1 206 ? 19.144 -37.178 -8.231 1.00 43.98 521 LEU A N 1
ATOM 1514 C CA . LEU A 1 206 ? 20.488 -36.751 -7.822 1.00 45.35 521 LEU A CA 1
ATOM 1515 C C . LEU A 1 206 ? 20.715 -35.331 -8.265 1.00 48.09 521 LEU A C 1
ATOM 1516 O O . LEU A 1 206 ? 20.631 -35.045 -9.459 1.00 48.63 521 LEU A O 1
ATOM 1521 N N . LEU A 1 207 ? 20.933 -34.451 -7.289 1.00 42.76 522 LEU A N 1
ATOM 1522 C CA . LEU A 1 207 ? 21.080 -33.011 -7.461 1.00 43.61 522 LEU A CA 1
ATOM 1523 C C . LEU A 1 207 ? 22.502 -32.620 -7.344 1.00 50.38 522 LEU A C 1
ATOM 1524 O O . LEU A 1 207 ? 23.207 -33.183 -6.510 1.00 52.70 522 LEU A O 1
ATOM 1529 N N . SER A 1 208 ? 22.926 -31.650 -8.174 1.00 47.66 523 SER A N 1
ATOM 1530 C CA . SER A 1 208 ? 24.291 -31.113 -8.241 1.00 48.33 523 SER A CA 1
ATOM 1531 C C . SER A 1 208 ? 24.697 -30.573 -6.861 1.00 51.68 523 SER A C 1
ATOM 1532 O O . SER A 1 208 ? 25.649 -31.062 -6.265 1.00 50.68 523 SER A O 1
ATOM 1535 N N . GLU A 1 209 ? 23.919 -29.610 -6.356 1.00 48.14 524 GLU A N 1
ATOM 1536 C CA . GLU A 1 209 ? 24.084 -28.929 -5.084 1.00 49.12 524 GLU A CA 1
ATOM 1537 C C . GLU A 1 209 ? 24.253 -29.875 -3.855 1.00 54.15 524 GLU A C 1
ATOM 1538 O O . GLU A 1 209 ? 24.955 -29.523 -2.918 1.00 55.18 524 GLU A O 1
ATOM 1544 N N . ALA A 1 210 ? 23.666 -31.067 -3.893 1.00 50.63 525 ALA A N 1
ATOM 1545 C CA . ALA A 1 210 ? 23.802 -32.042 -2.819 1.00 51.25 525 ALA A CA 1
ATOM 1546 C C . ALA A 1 210 ? 25.003 -32.991 -3.042 1.00 58.58 525 ALA A C 1
ATOM 1547 O O . ALA A 1 210 ? 25.135 -33.984 -2.330 1.00 58.25 525 ALA A O 1
ATOM 1549 N N . HIS A 1 211 ? 25.851 -32.705 -4.044 1.00 56.80 526 HIS A N 1
ATOM 1550 C CA . HIS A 1 211 ? 27.001 -33.523 -4.432 1.00 56.96 526 HIS A CA 1
ATOM 1551 C C . HIS A 1 211 ? 26.632 -35.015 -4.627 1.00 59.71 526 HIS A C 1
ATOM 1552 O O . HIS A 1 211 ? 27.316 -35.893 -4.101 1.00 59.40 526 HIS A O 1
ATOM 1559 N N . GLY A 1 212 ? 25.533 -35.256 -5.353 1.00 55.21 527 GLY A N 1
ATOM 1560 C CA . GLY A 1 212 ? 25.035 -36.577 -5.737 1.00 54.13 527 GLY A CA 1
ATOM 1561 C C . GLY A 1 212 ? 24.551 -37.501 -4.642 1.00 56.66 527 GLY A C 1
ATOM 1562 O O . GLY A 1 212 ? 24.526 -38.724 -4.813 1.00 56.45 527 GLY A O 1
ATOM 1563 N N . ARG A 1 213 ? 24.185 -36.921 -3.511 1.00 52.70 528 ARG A N 1
ATOM 1564 C CA . ARG A 1 213 ? 23.654 -37.619 -2.353 1.00 51.36 528 ARG A CA 1
ATOM 1565 C C . ARG A 1 213 ? 22.137 -37.661 -2.554 1.00 54.49 528 ARG A C 1
ATOM 1566 O O . ARG A 1 213 ? 21.535 -36.643 -2.928 1.00 53.88 528 ARG A O 1
ATOM 1574 N N . LYS A 1 214 ? 21.533 -38.846 -2.381 1.00 49.93 529 LYS A N 1
ATOM 1575 C CA . LYS A 1 214 ? 20.090 -39.020 -2.558 1.00 48.36 529 LYS A CA 1
ATOM 1576 C C . LYS A 1 214 ? 19.330 -38.479 -1.348 1.00 47.93 529 LYS A C 1
ATOM 1577 O O . LYS A 1 214 ? 19.919 -38.264 -0.289 1.00 45.87 529 LYS A O 1
ATOM 1583 N N . PHE A 1 215 ? 18.014 -38.282 -1.493 1.00 43.20 530 PHE A N 1
ATOM 1584 C CA . PHE A 1 215 ? 17.218 -37.782 -0.376 1.00 41.31 530 PHE A CA 1
ATOM 1585 C C . PHE A 1 215 ? 15.835 -38.334 -0.376 1.00 46.56 530 PHE A C 1
ATOM 1586 O O . PHE A 1 215 ? 15.326 -38.809 -1.404 1.00 46.18 530 PHE A O 1
ATOM 1594 N N . HIS A 1 216 ? 15.226 -38.262 0.796 1.00 43.94 531 HIS A N 1
ATOM 1595 C CA A HIS A 1 216 ? 13.820 -38.568 0.905 0.50 42.80 531 HIS A CA 1
ATOM 1596 C CA B HIS A 1 216 ? 13.840 -38.641 1.064 0.50 44.12 531 HIS A CA 1
ATOM 1597 C C . HIS A 1 216 ? 13.137 -37.313 1.432 1.00 44.74 531 HIS A C 1
ATOM 1598 O O . HIS A 1 216 ? 13.807 -36.386 1.932 1.00 40.18 531 HIS A O 1
ATOM 1611 N N . ILE A 1 217 ? 11.821 -37.224 1.206 1.00 40.55 532 ILE A N 1
ATOM 1612 C CA . ILE A 1 217 ? 11.005 -36.102 1.621 1.00 38.92 532 ILE A CA 1
ATOM 1613 C C . ILE A 1 217 ? 10.238 -36.514 2.882 1.00 43.98 532 ILE A C 1
ATOM 1614 O O . ILE A 1 217 ? 9.603 -37.570 2.934 1.00 43.33 532 ILE A O 1
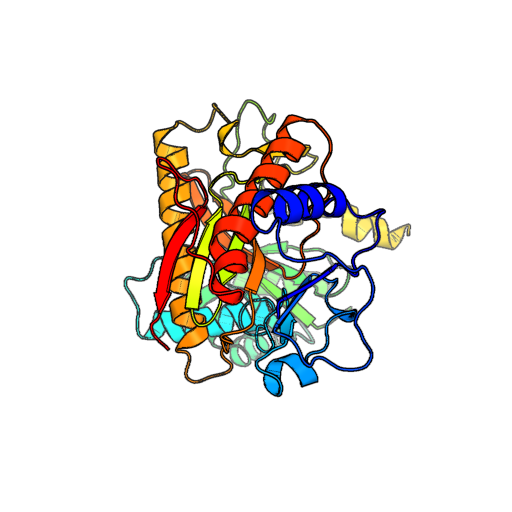ATOM 1619 N N . ARG A 1 218 ? 10.309 -35.671 3.896 1.00 42.24 533 ARG A N 1
ATOM 1620 C CA . ARG A 1 218 ? 9.514 -35.810 5.102 1.00 41.23 533 ARG A CA 1
ATOM 1621 C C . ARG A 1 218 ? 8.420 -34.735 4.957 1.00 44.78 533 ARG A C 1
ATOM 1622 O O . ARG A 1 218 ? 8.708 -33.533 4.951 1.00 42.58 533 ARG A O 1
ATOM 1630 N N . CYS A 1 219 ? 7.179 -35.185 4.800 1.00 41.76 534 CYS A N 1
ATOM 1631 C CA . CYS A 1 219 ? 6.013 -34.329 4.669 1.00 42.05 534 CYS A CA 1
ATOM 1632 C C . CYS A 1 219 ? 5.134 -34.470 5.952 1.00 46.07 534 CYS A C 1
ATOM 1633 O O . CYS A 1 219 ? 4.737 -35.589 6.300 1.00 43.74 534 CYS A O 1
ATOM 1636 N N . TYR A 1 220 ? 4.888 -33.355 6.691 1.00 43.00 535 TYR A N 1
ATOM 1637 C CA . TYR A 1 220 ? 3.997 -33.417 7.865 1.00 42.05 535 TYR A CA 1
ATOM 1638 C C . TYR A 1 220 ? 2.554 -33.299 7.416 1.00 43.86 535 TYR A C 1
ATOM 1639 O O . TYR A 1 220 ? 2.199 -32.371 6.696 1.00 41.70 535 TYR A O 1
ATOM 1648 N N . VAL A 1 221 ? 1.745 -34.278 7.796 1.00 41.23 536 VAL A N 1
ATOM 1649 C CA . VAL A 1 221 ? 0.350 -34.388 7.423 1.00 41.14 536 VAL A CA 1
ATOM 1650 C C . VAL A 1 221 ? -0.471 -34.366 8.698 1.00 46.25 536 VAL A C 1
ATOM 1651 O O . VAL A 1 221 ? -0.230 -35.184 9.577 1.00 46.21 536 VAL A O 1
ATOM 1655 N N . THR A 1 222 ? -1.424 -33.425 8.813 1.00 42.98 537 THR A N 1
ATOM 1656 C CA . THR A 1 222 ? -2.273 -33.328 9.997 1.00 42.65 537 THR A CA 1
ATOM 1657 C C . THR A 1 222 ? -3.675 -33.761 9.668 1.00 46.08 537 THR A C 1
ATOM 1658 O O . THR A 1 222 ? -4.295 -33.228 8.758 1.00 44.81 537 THR A O 1
ATOM 1662 N N . CYS A 1 223 ? -4.158 -34.748 10.395 1.00 45.74 538 CYS A N 1
ATOM 1663 C CA . CYS A 1 223 ? -5.543 -35.199 10.340 1.00 47.52 538 CYS A CA 1
ATOM 1664 C C . CYS A 1 223 ? -6.228 -34.515 11.454 1.00 48.75 538 CYS A C 1
ATOM 1665 O O . CYS A 1 223 ? -5.714 -34.527 12.559 1.00 46.97 538 CYS A O 1
ATOM 1668 N N . SER A 1 224 ? -7.392 -33.967 11.193 1.00 47.32 539 SER A N 1
ATOM 1669 C CA . SER A 1 224 ? -8.192 -33.294 12.208 1.00 48.26 539 SER A CA 1
ATOM 1670 C C . SER A 1 224 ? -9.645 -33.813 12.207 1.00 50.98 539 SER A C 1
ATOM 1671 O O . SER A 1 224 ? -10.304 -33.769 11.171 1.00 49.87 539 SER A O 1
ATOM 1674 N N . GLY A 1 225 ? -10.100 -34.301 13.363 1.00 48.69 540 GLY A N 1
ATOM 1675 C CA . GLY A 1 225 ? -11.453 -34.804 13.599 1.00 49.18 540 GLY A CA 1
ATOM 1676 C C . GLY A 1 225 ? -11.880 -35.934 12.684 1.00 54.42 540 GLY A C 1
ATOM 1677 O O . GLY A 1 225 ? -11.056 -36.781 12.329 1.00 51.81 540 GLY A O 1
ATOM 1678 N N . ASP A 1 226 ? -13.186 -35.930 12.272 1.00 53.53 541 ASP A N 1
ATOM 1679 C CA . ASP A 1 226 ? -13.756 -36.928 11.369 1.00 52.87 541 ASP A CA 1
ATOM 1680 C C . ASP A 1 226 ? -14.433 -36.300 10.122 1.00 54.92 541 ASP A C 1
ATOM 1681 O O . ASP A 1 226 ? -15.653 -36.169 10.087 1.00 54.04 541 ASP A O 1
ATOM 1686 N N . LEU A 1 227 ? -13.682 -36.010 9.048 1.00 50.82 542 LEU A N 1
ATOM 1687 C CA . LEU A 1 227 ? -12.235 -36.077 8.916 1.00 48.84 542 LEU A CA 1
ATOM 1688 C C . LEU A 1 227 ? -11.801 -34.994 7.967 1.00 51.55 542 LEU A C 1
ATOM 1689 O O . LEU A 1 227 ? -12.371 -34.856 6.882 1.00 51.81 542 LEU A O 1
ATOM 1694 N N . GLN A 1 228 ? -10.746 -34.271 8.343 1.00 46.38 543 GLN A N 1
ATOM 1695 C CA . GLN A 1 228 ? -10.085 -33.302 7.485 1.00 44.56 543 GLN A CA 1
ATOM 1696 C C . GLN A 1 228 ? -8.631 -33.674 7.434 1.00 50.60 543 GLN A C 1
ATOM 1697 O O . GLN A 1 228 ? -8.046 -34.029 8.463 1.00 52.15 543 GLN A O 1
ATOM 1703 N N . VAL A 1 229 ? -8.053 -33.655 6.229 1.00 47.54 544 VAL A N 1
ATOM 1704 C CA . VAL A 1 229 ? -6.649 -34.000 6.019 1.00 45.53 544 VAL A CA 1
ATOM 1705 C C . VAL A 1 229 ? -5.926 -32.782 5.486 1.00 47.37 544 VAL A C 1
ATOM 1706 O O . VAL A 1 229 ? -6.353 -32.192 4.497 1.00 46.95 544 VAL A O 1
ATOM 1710 N N . PHE A 1 230 ? -4.859 -32.381 6.186 1.00 43.23 545 PHE A N 1
ATOM 1711 C CA . PHE A 1 230 ? -4.100 -31.196 5.868 1.00 42.73 545 PHE A CA 1
ATOM 1712 C C . PHE A 1 230 ? -2.656 -31.544 5.629 1.00 48.41 545 PHE A C 1
ATOM 1713 O O . PHE A 1 230 ? -2.005 -32.161 6.477 1.00 48.29 545 PHE A O 1
ATOM 1721 N N . VAL A 1 231 ? -2.158 -31.166 4.460 1.00 44.87 546 VAL A N 1
ATOM 1722 C CA . VAL A 1 231 ? -0.760 -31.372 4.112 1.00 43.48 546 VAL A CA 1
ATOM 1723 C C . VAL A 1 231 ? -0.040 -30.038 4.313 1.00 47.19 546 VAL A C 1
ATOM 1724 O O . VAL A 1 231 ? -0.514 -28.990 3.882 1.00 46.86 546 VAL A O 1
ATOM 1728 N N . TYR A 1 232 ? 1.073 -30.084 5.028 1.00 44.60 547 TYR A N 1
ATOM 1729 C CA . TYR A 1 232 ? 1.944 -28.944 5.275 1.00 43.61 547 TYR A CA 1
ATOM 1730 C C . TYR A 1 232 ? 2.939 -28.854 4.089 1.00 48.45 547 TYR A C 1
ATOM 1731 O O . TYR A 1 232 ? 3.747 -29.767 3.882 1.00 46.87 547 TYR A O 1
ATOM 1740 N N . ASP A 1 233 ? 2.824 -27.781 3.288 1.00 46.52 548 ASP A N 1
ATOM 1741 C CA . ASP A 1 233 ? 3.613 -27.569 2.066 1.00 47.07 548 ASP A CA 1
ATOM 1742 C C . ASP A 1 233 ? 5.077 -27.177 2.272 1.00 50.00 548 ASP A C 1
ATOM 1743 O O . ASP A 1 233 ? 5.803 -27.122 1.291 1.00 50.29 548 ASP A O 1
ATOM 1748 N N . ARG A 1 234 ? 5.508 -26.916 3.507 1.00 44.00 549 ARG A N 1
ATOM 1749 C CA . ARG A 1 234 ? 6.909 -26.618 3.785 1.00 42.09 549 ARG A CA 1
ATOM 1750 C C . ARG A 1 234 ? 7.497 -27.961 4.214 1.00 44.55 549 ARG A C 1
ATOM 1751 O O . ARG A 1 234 ? 7.367 -28.369 5.371 1.00 46.25 549 ARG A O 1
ATOM 1759 N N . MET A 1 235 ? 7.994 -28.717 3.233 1.00 37.73 550 MET A N 1
ATOM 1760 C CA . MET A 1 235 ? 8.498 -30.062 3.453 1.00 36.74 550 MET A CA 1
ATOM 1761 C C . MET A 1 235 ? 10.028 -30.123 3.634 1.00 43.38 550 MET A C 1
ATOM 1762 O O . MET A 1 235 ? 10.731 -29.133 3.429 1.00 44.03 550 MET A O 1
ATOM 1767 N N . LEU A 1 236 ? 10.525 -31.267 4.090 1.00 41.58 551 LEU A N 1
ATOM 1768 C CA . LEU A 1 236 ? 11.943 -31.443 4.379 1.00 44.29 551 LEU A CA 1
ATOM 1769 C C . LEU A 1 236 ? 12.553 -32.437 3.433 1.00 48.24 551 LEU A C 1
ATOM 1770 O O . LEU A 1 236 ? 11.919 -33.434 3.069 1.00 48.09 551 LEU A O 1
ATOM 1775 N N . ALA A 1 237 ? 13.804 -32.195 3.085 1.00 43.53 552 ALA A N 1
ATOM 1776 C CA . ALA A 1 237 ? 14.612 -33.094 2.284 1.00 42.71 552 ALA A CA 1
ATOM 1777 C C . ALA A 1 237 ? 15.758 -33.513 3.220 1.00 45.95 552 ALA A C 1
ATOM 1778 O O . ALA A 1 237 ? 16.497 -32.663 3.713 1.00 43.95 552 ALA A O 1
ATOM 1780 N N . LEU A 1 238 ? 15.828 -34.816 3.510 1.00 43.17 553 LEU A N 1
ATOM 1781 C CA . LEU A 1 238 ? 16.801 -35.433 4.394 1.00 44.57 553 LEU A CA 1
ATOM 1782 C C . LEU A 1 238 ? 17.723 -36.212 3.492 1.00 47.70 553 LEU A C 1
ATOM 1783 O O . LEU A 1 238 ? 17.305 -37.173 2.860 1.00 46.89 553 LEU A O 1
ATOM 1788 N N . PHE A 1 239 ? 18.964 -35.735 3.370 1.00 45.22 554 PHE A N 1
ATOM 1789 C CA . PHE A 1 239 ? 19.986 -36.308 2.496 1.00 44.80 554 PHE A CA 1
ATOM 1790 C C . PHE A 1 239 ? 20.802 -37.407 3.154 1.00 52.36 554 PHE A C 1
ATOM 1791 O O . PHE A 1 239 ? 21.078 -37.353 4.360 1.00 50.26 554 PHE A O 1
ATOM 1799 N N . ALA A 1 240 ? 21.195 -38.398 2.340 1.00 52.59 555 ALA A N 1
ATOM 1800 C CA . ALA A 1 240 ? 22.027 -39.526 2.756 1.00 54.80 555 ALA A CA 1
ATOM 1801 C C . ALA A 1 240 ? 23.477 -39.007 2.988 1.00 62.30 555 ALA A C 1
ATOM 1802 O O . ALA A 1 240 ? 23.841 -37.983 2.402 1.00 61.13 555 ALA A O 1
ATOM 1804 N N . PRO A 1 241 ? 24.298 -39.618 3.876 1.00 62.70 556 PRO A N 1
ATOM 1805 C CA . PRO A 1 241 ? 25.648 -39.059 4.126 1.00 63.23 556 PRO A CA 1
ATOM 1806 C C . PRO A 1 241 ? 26.635 -39.140 2.953 1.00 68.27 556 PRO A C 1
ATOM 1807 O O . PRO A 1 241 ? 27.422 -38.210 2.718 1.00 68.46 556 PRO A O 1
ATOM 1811 N N . ASN A 1 242 ? 26.570 -40.242 2.207 1.00 64.51 557 ASN A N 1
ATOM 1812 C CA . ASN A 1 242 ? 27.476 -40.529 1.113 1.00 64.70 557 ASN A CA 1
ATOM 1813 C C . ASN A 1 242 ? 26.856 -40.357 -0.275 1.00 69.27 557 ASN A C 1
ATOM 1814 O O . ASN A 1 242 ? 25.634 -40.360 -0.418 1.00 68.44 557 ASN A O 1
ATOM 1819 N N . LYS A 1 243 ? 27.711 -40.166 -1.293 1.00 66.55 558 LYS A N 1
ATOM 1820 C CA . LYS A 1 243 ? 27.283 -40.026 -2.681 1.00 66.22 558 LYS A CA 1
ATOM 1821 C C . LYS A 1 243 ? 26.682 -41.355 -3.128 1.00 68.57 558 LYS A C 1
ATOM 1822 O O . LYS A 1 243 ? 27.208 -42.422 -2.791 1.00 68.40 558 LYS A O 1
ATOM 1828 N N . PHE A 1 244 ? 25.549 -41.291 -3.837 1.00 63.25 559 PHE A N 1
ATOM 1829 C CA . PHE A 1 244 ? 24.875 -42.488 -4.323 1.00 61.84 559 PHE A CA 1
ATOM 1830 C C . PHE A 1 244 ? 25.724 -43.249 -5.351 1.00 66.32 559 PHE A C 1
ATOM 1831 O O . PHE A 1 244 ? 26.249 -42.661 -6.304 1.00 64.93 559 PHE A O 1
ATOM 1839 N N . VAL A 1 245 ? 25.903 -44.548 -5.105 1.00 64.46 560 VAL A N 1
ATOM 1840 C CA . VAL A 1 245 ? 26.656 -45.416 -6.002 1.00 65.33 560 VAL A CA 1
ATOM 1841 C C . VAL A 1 245 ? 25.696 -46.545 -6.379 1.00 67.86 560 VAL A C 1
ATOM 1842 O O . VAL A 1 245 ? 25.336 -47.323 -5.492 1.00 67.36 560 VAL A O 1
ATOM 1846 N N . PRO A 1 246 ? 25.223 -46.618 -7.655 1.00 63.80 561 PRO A N 1
ATOM 1847 C CA . PRO A 1 246 ? 24.286 -47.696 -8.028 1.00 63.72 561 PRO A CA 1
ATOM 1848 C C . PRO A 1 246 ? 24.918 -49.097 -8.050 1.00 70.91 561 PRO A C 1
ATOM 1849 O O . PRO A 1 246 ? 25.965 -49.293 -8.686 1.00 71.39 561 PRO A O 1
ATOM 1853 N N . PRO A 1 247 ? 24.279 -50.085 -7.379 1.00 69.33 562 PRO A N 1
ATOM 1854 C CA . PRO A 1 247 ? 24.838 -51.449 -7.353 1.00 70.96 562 PRO A CA 1
ATOM 1855 C C . PRO A 1 247 ? 24.837 -52.176 -8.697 1.00 74.52 562 PRO A C 1
ATOM 1856 O O . PRO A 1 247 ? 23.979 -51.911 -9.545 1.00 74.11 562 PRO A O 1
ATOM 1860 N N . THR A 1 248 ? 25.845 -53.061 -8.886 1.00 70.70 563 THR A N 1
ATOM 1861 C CA . THR A 1 248 ? 26.087 -53.873 -10.087 1.00 70.46 563 THR A CA 1
ATOM 1862 C C . THR A 1 248 ? 25.751 -55.341 -9.789 1.00 75.13 563 THR A C 1
ATOM 1863 O O . THR A 1 248 ? 25.137 -55.628 -8.762 1.00 74.79 563 THR A O 1
ATOM 1867 N N . GLU A 1 249 ? 26.165 -56.267 -10.685 1.00 72.12 564 GLU A N 1
ATOM 1868 C CA . GLU A 1 249 ? 25.997 -57.705 -10.492 1.00 72.24 564 GLU A CA 1
ATOM 1869 C C . GLU A 1 249 ? 27.212 -58.257 -9.714 1.00 75.81 564 GLU A C 1
ATOM 1870 O O . GLU A 1 249 ? 27.056 -59.211 -8.946 1.00 75.71 564 GLU A O 1
ATOM 1876 N N . GLU A 1 250 ? 28.413 -57.635 -9.893 1.00 71.84 565 GLU A N 1
ATOM 1877 C CA . GLU A 1 250 ? 29.634 -58.020 -9.161 1.00 72.50 565 GLU A CA 1
ATOM 1878 C C . GLU A 1 250 ? 29.481 -57.721 -7.653 1.00 72.43 565 GLU A C 1
ATOM 1879 O O . GLU A 1 250 ? 29.957 -58.499 -6.825 1.00 72.29 565 GLU A O 1
ATOM 1885 N N . TYR A 1 251 ? 28.780 -56.618 -7.325 1.00 65.15 566 TYR A N 1
ATOM 1886 C CA . TYR A 1 251 ? 28.484 -56.162 -5.979 1.00 64.04 566 TYR A CA 1
ATOM 1887 C C . TYR A 1 251 ? 27.042 -55.603 -5.928 1.00 68.35 566 TYR A C 1
ATOM 1888 O O . TYR A 1 251 ? 26.802 -54.461 -6.348 1.00 67.54 566 TYR A O 1
ATOM 1897 N N . ASP A 1 252 ? 26.084 -56.425 -5.432 1.00 65.95 567 ASP A N 1
ATOM 1898 C CA . ASP A 1 252 ? 24.646 -56.100 -5.389 1.00 65.91 567 ASP A CA 1
ATOM 1899 C C . ASP A 1 252 ? 24.097 -55.840 -3.969 1.00 72.17 567 ASP A C 1
ATOM 1900 O O . ASP A 1 252 ? 22.885 -55.919 -3.730 1.00 70.54 567 ASP A O 1
ATOM 1905 N N . VAL A 1 253 ? 24.995 -55.488 -3.046 1.00 71.13 568 VAL A N 1
ATOM 1906 C CA . VAL A 1 253 ? 24.657 -55.220 -1.654 1.00 71.44 568 VAL A CA 1
ATOM 1907 C C . VAL A 1 253 ? 24.657 -53.701 -1.413 1.00 79.83 568 VAL A C 1
ATOM 1908 O O . VAL A 1 253 ? 25.363 -52.963 -2.097 1.00 79.08 568 VAL A O 1
ATOM 1912 N N . LEU A 1 254 ? 23.835 -53.246 -0.465 1.00 80.20 569 LEU A N 1
ATOM 1913 C CA . LEU A 1 254 ? 23.794 -51.863 0.016 1.00 81.35 569 LEU A CA 1
ATOM 1914 C C . LEU A 1 254 ? 23.663 -51.856 1.537 1.00 88.65 569 LEU A C 1
ATOM 1915 O O . LEU A 1 254 ? 23.155 -52.826 2.108 1.00 88.86 569 LEU A O 1
ATOM 1920 N N . ASP A 1 255 ? 24.218 -50.821 2.198 1.00 87.53 570 ASP A N 1
ATOM 1921 C CA . ASP A 1 255 ? 24.272 -50.710 3.662 1.00 89.11 570 ASP A CA 1
ATOM 1922 C C . ASP A 1 255 ? 25.148 -51.849 4.268 1.00 93.99 570 ASP A C 1
ATOM 1923 O O . ASP A 1 255 ? 24.766 -52.496 5.251 1.00 93.82 570 ASP A O 1
ATOM 1928 N N . ILE A 1 256 ? 26.320 -52.097 3.637 1.00 91.57 571 ILE A N 1
ATOM 1929 C CA . ILE A 1 256 ? 27.318 -53.095 4.070 1.00 92.89 571 ILE A CA 1
ATOM 1930 C C . ILE A 1 256 ? 27.916 -52.670 5.424 1.00 98.10 571 ILE A C 1
ATOM 1931 O O . ILE A 1 256 ? 28.152 -53.522 6.293 1.00 98.02 571 ILE A O 1
ATOM 1936 N N . GLU A 1 257 ? 28.103 -51.336 5.599 1.00 94.76 572 GLU A N 1
ATOM 1937 C CA . GLU A 1 257 ? 28.636 -50.684 6.795 1.00 95.47 572 GLU A CA 1
ATOM 1938 C C . GLU A 1 257 ? 27.755 -50.914 8.022 1.00 99.89 572 GLU A C 1
ATOM 1939 O O . GLU A 1 257 ? 28.235 -50.786 9.145 1.00 100.45 572 GLU A O 1
ATOM 1945 N N . GLN A 1 258 ? 26.483 -51.280 7.801 1.00 96.17 573 GLN A N 1
ATOM 1946 C CA . GLN A 1 258 ? 25.531 -51.616 8.852 1.00 96.37 573 GLN A CA 1
ATOM 1947 C C . GLN A 1 258 ? 25.742 -53.079 9.268 1.00 102.10 573 GLN A C 1
ATOM 1948 O O . GLN A 1 258 ? 25.779 -53.356 10.467 1.00 102.86 573 GLN A O 1
ATOM 1954 N N . LEU A 1 259 ? 25.941 -54.004 8.295 1.00 98.86 574 LEU A N 1
ATOM 1955 C CA . LEU A 1 259 ? 26.197 -55.422 8.600 1.00 99.65 574 LEU A CA 1
ATOM 1956 C C . LEU A 1 259 ? 27.629 -55.651 9.130 1.00 104.48 574 LEU A C 1
ATOM 1957 O O . LEU A 1 259 ? 27.858 -56.611 9.877 1.00 105.16 574 LEU A O 1
ATOM 1962 N N . ALA A 1 260 ? 28.575 -54.745 8.775 1.00 100.38 575 ALA A N 1
ATOM 1963 C CA . ALA A 1 260 ? 29.964 -54.760 9.250 1.00 101.05 575 ALA A CA 1
ATOM 1964 C C . ALA A 1 260 ? 30.011 -54.240 10.693 1.00 104.75 575 ALA A C 1
ATOM 1965 O O . ALA A 1 260 ? 30.841 -54.699 11.483 1.00 104.45 575 ALA A O 1
ATOM 1967 N N . CYS A 1 261 ? 29.101 -53.288 11.029 1.00 100.87 576 CYS A N 1
ATOM 1968 C CA . CYS A 1 261 ? 28.949 -52.691 12.361 1.00 101.18 576 CYS A CA 1
ATOM 1969 C C . CYS A 1 261 ? 28.534 -53.731 13.415 1.00 105.52 576 CYS A C 1
ATOM 1970 O O . CYS A 1 261 ? 28.963 -53.619 14.557 1.00 106.18 576 CYS A O 1
ATOM 1973 N N . HIS A 1 262 ? 27.739 -54.748 13.030 1.00 101.66 577 HIS A N 1
ATOM 1974 C CA . HIS A 1 262 ? 27.312 -55.812 13.944 1.00 102.44 577 HIS A CA 1
ATOM 1975 C C . HIS A 1 262 ? 28.427 -56.830 14.208 1.00 105.30 577 HIS A C 1
ATOM 1976 O O . HIS A 1 262 ? 28.446 -57.452 15.277 1.00 106.54 577 HIS A O 1
ATOM 1983 N N . LEU A 1 263 ? 29.378 -56.967 13.257 1.00 98.89 578 LEU A N 1
ATOM 1984 C CA . LEU A 1 263 ? 30.534 -57.859 13.387 1.00 98.70 578 LEU A CA 1
ATOM 1985 C C . LEU A 1 263 ? 31.603 -57.278 14.346 1.00 102.58 578 LEU A C 1
ATOM 1986 O O . LEU A 1 263 ? 32.439 -58.023 14.871 1.00 102.91 578 LEU A O 1
ATOM 1991 N N . THR A 1 264 ? 31.561 -55.949 14.571 1.00 97.89 579 THR A N 1
ATOM 1992 C CA . THR A 1 264 ? 32.507 -55.218 15.421 1.00 97.89 579 THR A CA 1
ATOM 1993 C C . THR A 1 264 ? 31.849 -54.567 16.656 1.00 101.17 579 THR A C 1
ATOM 1994 O O . THR A 1 264 ? 32.567 -54.158 17.570 1.00 101.63 579 THR A O 1
ATOM 1998 N N . ASN A 1 265 ? 30.491 -54.493 16.678 1.00 96.29 580 ASN A N 1
ATOM 1999 C CA . ASN A 1 265 ? 29.633 -53.890 17.713 1.00 119.22 580 ASN A CA 1
ATOM 2000 C C . ASN A 1 265 ? 29.909 -52.398 17.902 1.00 140.92 580 ASN A C 1
ATOM 2001 O O . ASN A 1 265 ? 29.716 -51.612 16.973 1.00 100.00 580 ASN A O 1
ATOM 2006 N N . SER A 1 278 ? 22.091 -34.405 6.828 1.00 57.55 593 SER A N 1
ATOM 2007 C CA . SER A 1 278 ? 21.744 -33.073 6.325 1.00 57.05 593 SER A CA 1
ATOM 2008 C C . SER A 1 278 ? 20.249 -32.962 6.034 1.00 57.50 593 SER A C 1
ATOM 2009 O O . SER A 1 278 ? 19.673 -33.830 5.374 1.00 55.57 593 SER A O 1
ATOM 2012 N N . VAL A 1 279 ? 19.633 -31.896 6.567 1.00 53.52 594 VAL A N 1
ATOM 2013 C CA . VAL A 1 279 ? 18.210 -31.547 6.464 1.00 52.04 594 VAL A CA 1
ATOM 2014 C C . VAL A 1 279 ? 18.112 -30.120 5.924 1.00 56.49 594 VAL A C 1
ATOM 2015 O O . VAL A 1 279 ? 18.639 -29.191 6.530 1.00 57.38 594 VAL A O 1
ATOM 2019 N N . ILE A 1 280 ? 17.471 -29.971 4.766 1.00 52.30 595 ILE A N 1
ATOM 2020 C CA . ILE A 1 280 ? 17.212 -28.720 4.052 1.00 51.40 595 ILE A CA 1
ATOM 2021 C C . ILE A 1 280 ? 15.714 -28.760 3.736 1.00 53.22 595 ILE A C 1
ATOM 2022 O O . ILE A 1 280 ? 15.166 -29.842 3.455 1.00 51.13 595 ILE A O 1
ATOM 2027 N N . GLU A 1 281 ? 15.071 -27.582 3.734 1.00 48.46 596 GLU A N 1
ATOM 2028 C CA . GLU A 1 281 ? 13.678 -27.425 3.332 1.00 46.11 596 GLU A CA 1
ATOM 2029 C C . GLU A 1 281 ? 13.632 -27.757 1.841 1.00 45.58 596 GLU A C 1
ATOM 2030 O O . GLU A 1 281 ? 14.451 -27.256 1.050 1.00 43.25 596 GLU A O 1
ATOM 2036 N N . PHE A 1 282 ? 12.683 -28.628 1.470 1.00 41.03 597 PHE A N 1
ATOM 2037 C CA . PHE A 1 282 ? 12.501 -29.059 0.094 1.00 40.68 597 PHE A CA 1
ATOM 2038 C C . PHE A 1 282 ? 12.467 -27.926 -0.934 1.00 47.17 597 PHE A C 1
ATOM 2039 O O . PHE A 1 282 ? 13.148 -28.030 -1.958 1.00 48.55 597 PHE A O 1
ATOM 2047 N N . ASP A 1 283 ? 11.698 -26.844 -0.667 1.00 45.24 598 ASP A N 1
ATOM 2048 C CA . ASP A 1 283 ? 11.555 -25.720 -1.595 1.00 46.41 598 ASP A CA 1
ATOM 2049 C C . ASP A 1 283 ? 12.822 -24.904 -1.767 1.00 49.88 598 ASP A C 1
ATOM 2050 O O . ASP A 1 283 ? 12.929 -24.139 -2.724 1.00 49.88 598 ASP A O 1
ATOM 2055 N N . ALA A 1 284 ? 13.783 -25.061 -0.854 1.00 46.10 599 ALA A N 1
ATOM 2056 C CA . ALA A 1 284 ? 15.062 -24.373 -0.943 1.00 45.95 599 ALA A CA 1
ATOM 2057 C C . ALA A 1 284 ? 15.993 -25.075 -1.952 1.00 46.46 599 ALA A C 1
ATOM 2058 O O . ALA A 1 284 ? 17.071 -24.553 -2.210 1.00 48.29 599 ALA A O 1
ATOM 2060 N N . LEU A 1 285 ? 15.613 -26.268 -2.486 1.00 39.60 600 LEU A N 1
ATOM 2061 C CA . LEU A 1 285 ? 16.444 -26.978 -3.462 1.00 38.80 600 LEU A CA 1
ATOM 2062 C C . LEU A 1 285 ? 16.155 -26.388 -4.876 1.00 44.33 600 LEU A C 1
ATOM 2063 O O . LEU A 1 285 ? 15.178 -26.755 -5.518 1.00 43.99 600 LEU A O 1
ATOM 2068 N N . LYS A 1 286 ? 16.977 -25.405 -5.308 1.00 40.66 601 LYS A N 1
ATOM 2069 C CA . LYS A 1 286 ? 16.751 -24.691 -6.558 1.00 40.13 601 LYS A CA 1
ATOM 2070 C C . LYS A 1 286 ? 17.190 -25.467 -7.787 1.00 45.31 601 LYS A C 1
ATOM 2071 O O . LYS A 1 286 ? 16.771 -25.121 -8.891 1.00 44.88 601 LYS A O 1
ATOM 2077 N N . ASP A 1 287 ? 17.966 -26.557 -7.609 1.00 42.57 602 ASP A N 1
ATOM 2078 C CA . ASP A 1 287 ? 18.353 -27.426 -8.724 1.00 40.28 602 ASP A CA 1
ATOM 2079 C C . ASP A 1 287 ? 17.167 -28.281 -9.195 1.00 43.51 602 ASP A C 1
ATOM 2080 O O . ASP A 1 287 ? 17.204 -28.871 -10.288 1.00 43.46 602 ASP A O 1
ATOM 2085 N N . ILE A 1 288 ? 16.055 -28.225 -8.436 1.00 39.14 603 ILE A N 1
ATOM 2086 C CA . ILE A 1 288 ? 14.788 -28.825 -8.857 1.00 37.77 603 ILE A CA 1
ATOM 2087 C C . ILE A 1 288 ? 14.048 -27.655 -9.511 1.00 40.21 603 ILE A C 1
ATOM 2088 O O . ILE A 1 288 ? 13.747 -26.705 -8.800 1.00 40.38 603 ILE A O 1
ATOM 2093 N N . PRO A 1 289 ? 13.768 -27.651 -10.838 1.00 37.08 604 PRO A N 1
ATOM 2094 C CA . PRO A 1 289 ? 12.983 -26.522 -11.409 1.00 37.70 604 PRO A CA 1
ATOM 2095 C C . PRO A 1 289 ? 11.664 -26.308 -10.650 1.00 41.79 604 PRO A C 1
ATOM 2096 O O . PRO A 1 289 ? 11.068 -27.282 -10.232 1.00 42.31 604 PRO A O 1
ATOM 2100 N N . SER A 1 290 ? 11.229 -25.059 -10.429 1.00 41.05 605 SER A N 1
ATOM 2101 C CA . SER A 1 290 ? 10.005 -24.769 -9.670 1.00 42.79 605 SER A CA 1
ATOM 2102 C C . SER A 1 290 ? 8.755 -25.541 -10.124 1.00 49.49 605 SER A C 1
ATOM 2103 O O . SER A 1 290 ? 8.009 -25.991 -9.258 1.00 52.45 605 SER A O 1
ATOM 2106 N N . HIS A 1 291 ? 8.547 -25.746 -11.425 1.00 46.40 606 HIS A N 1
ATOM 2107 C CA . HIS A 1 291 ? 7.389 -26.500 -11.907 1.00 47.25 606 HIS A CA 1
ATOM 2108 C C . HIS A 1 291 ? 7.491 -27.978 -11.510 1.00 49.18 606 HIS A C 1
ATOM 2109 O O . HIS A 1 291 ? 6.464 -28.625 -11.334 1.00 49.41 606 HIS A O 1
ATOM 2116 N N . ARG A 1 292 ? 8.727 -28.506 -11.363 1.00 43.35 607 ARG A N 1
ATOM 2117 C CA . ARG A 1 292 ? 8.948 -29.873 -10.913 1.00 41.51 607 ARG A CA 1
ATOM 2118 C C . ARG A 1 292 ? 8.677 -29.955 -9.415 1.00 43.71 607 ARG A C 1
ATOM 2119 O O . ARG A 1 292 ? 8.066 -30.913 -8.968 1.00 41.80 607 ARG A O 1
ATOM 2127 N N . ARG A 1 293 ? 9.055 -28.915 -8.655 1.00 41.65 608 ARG A N 1
ATOM 2128 C CA . ARG A 1 293 ? 8.744 -28.841 -7.223 1.00 42.53 608 ARG A CA 1
ATOM 2129 C C . ARG A 1 293 ? 7.216 -28.828 -7.005 1.00 49.44 608 ARG A C 1
ATOM 2130 O O . ARG A 1 293 ? 6.729 -29.516 -6.112 1.00 49.66 608 ARG A O 1
ATOM 2138 N N . GLU A 1 294 ? 6.467 -28.106 -7.874 1.00 48.12 609 GLU A N 1
ATOM 2139 C CA . GLU A 1 294 ? 5.009 -28.014 -7.807 1.00 48.45 609 GLU A CA 1
ATOM 2140 C C . GLU A 1 294 ? 4.312 -29.330 -8.160 1.00 51.42 609 GLU A C 1
ATOM 2141 O O . GLU A 1 294 ? 3.341 -29.693 -7.496 1.00 53.01 609 GLU A O 1
ATOM 2147 N N . GLU A 1 295 ? 4.847 -30.062 -9.147 1.00 46.15 610 GLU A N 1
ATOM 2148 C CA . GLU A 1 295 ? 4.365 -31.370 -9.592 1.00 45.73 610 GLU A CA 1
ATOM 2149 C C . GLU A 1 295 ? 4.589 -32.393 -8.465 1.00 50.51 610 GLU A C 1
ATOM 2150 O O . GLU A 1 295 ? 3.744 -33.272 -8.260 1.00 52.27 610 GLU A O 1
ATOM 2156 N N . ILE A 1 296 ? 5.721 -32.271 -7.722 1.00 43.16 611 ILE A N 1
ATOM 2157 C CA . ILE A 1 296 ? 6.004 -33.148 -6.590 1.00 41.44 611 ILE A CA 1
ATOM 2158 C C . ILE A 1 296 ? 4.954 -32.864 -5.462 1.00 44.88 611 ILE A C 1
ATOM 2159 O O . ILE A 1 296 ? 4.481 -33.787 -4.786 1.00 42.93 611 ILE A O 1
ATOM 2164 N N . ARG A 1 297 ? 4.581 -31.589 -5.293 1.00 42.52 612 ARG A N 1
ATOM 2165 C CA . ARG A 1 297 ? 3.599 -31.205 -4.280 1.00 43.15 612 ARG A CA 1
ATOM 2166 C C . ARG A 1 297 ? 2.218 -31.749 -4.682 1.00 47.73 612 ARG A C 1
ATOM 2167 O O . ARG A 1 297 ? 1.526 -32.321 -3.857 1.00 48.42 612 ARG A O 1
ATOM 2175 N N . THR A 1 298 ? 1.847 -31.591 -5.956 1.00 45.03 613 THR A N 1
ATOM 2176 C CA . THR A 1 298 ? 0.588 -32.079 -6.525 1.00 44.85 613 THR A CA 1
ATOM 2177 C C . THR A 1 298 ? 0.481 -33.588 -6.304 1.00 47.06 613 THR A C 1
ATOM 2178 O O . THR A 1 298 ? -0.485 -34.017 -5.676 1.00 46.96 613 THR A O 1
ATOM 2182 N N . GLN A 1 299 ? 1.515 -34.364 -6.700 1.00 43.35 614 GLN A N 1
ATOM 2183 C CA . GLN A 1 299 ? 1.580 -35.824 -6.440 1.00 43.33 614 GLN A CA 1
ATOM 2184 C C . GLN A 1 299 ? 1.440 -36.156 -4.964 1.00 46.16 614 GLN A C 1
ATOM 2185 O O . GLN A 1 299 ? 0.727 -37.101 -4.624 1.00 47.79 614 GLN A O 1
ATOM 2191 N N . ILE A 1 300 ? 2.099 -35.382 -4.080 1.00 40.71 615 ILE A N 1
ATOM 2192 C CA . ILE A 1 300 ? 2.031 -35.633 -2.628 1.00 39.25 615 ILE A CA 1
ATOM 2193 C C . ILE A 1 300 ? 0.585 -35.468 -2.100 1.00 42.85 615 ILE A C 1
ATOM 2194 O O . ILE A 1 300 ? 0.085 -36.328 -1.366 1.00 40.94 615 ILE A O 1
ATOM 2199 N N . HIS A 1 301 ? -0.078 -34.388 -2.492 1.00 38.80 616 HIS A N 1
ATOM 2200 C CA . HIS A 1 301 ? -1.452 -34.107 -2.070 1.00 39.13 616 HIS A CA 1
ATOM 2201 C C . HIS A 1 301 ? -2.380 -35.152 -2.581 1.00 45.92 616 HIS A C 1
ATOM 2202 O O . HIS A 1 301 ? -3.285 -35.537 -1.873 1.00 49.14 616 HIS A O 1
ATOM 2209 N N . GLU A 1 302 ? -2.169 -35.618 -3.808 1.00 42.49 617 GLU A N 1
ATOM 2210 C CA . GLU A 1 302 ? -2.992 -36.658 -4.379 1.00 42.26 617 GLU A CA 1
ATOM 2211 C C . GLU A 1 302 ? -2.836 -37.986 -3.655 1.00 44.46 617 GLU A C 1
ATOM 2212 O O . GLU A 1 302 ? -3.839 -38.632 -3.350 1.00 44.10 617 GLU A O 1
ATOM 2218 N N . ALA A 1 303 ? -1.584 -38.362 -3.338 1.00 42.15 618 ALA A N 1
ATOM 2219 C CA . ALA A 1 303 ? -1.232 -39.616 -2.670 1.00 42.53 618 ALA A CA 1
ATOM 2220 C C . ALA A 1 303 ? -1.753 -39.697 -1.229 1.00 48.42 618 ALA A C 1
ATOM 2221 O O . ALA A 1 303 ? -2.267 -40.750 -0.819 1.00 47.48 618 ALA A O 1
ATOM 2223 N N . VAL A 1 304 ? -1.655 -38.566 -0.484 1.00 44.84 619 VAL A N 1
ATOM 2224 C CA . VAL A 1 304 ? -2.147 -38.413 0.886 1.00 44.48 619 VAL A CA 1
ATOM 2225 C C . VAL A 1 304 ? -3.702 -38.581 0.914 1.00 50.68 619 VAL A C 1
ATOM 2226 O O . VAL A 1 304 ? -4.224 -39.344 1.718 1.00 50.65 619 VAL A O 1
ATOM 2230 N N . SER A 1 305 ? -4.411 -37.865 0.024 1.00 49.06 620 SER A N 1
ATOM 2231 C CA . SER A 1 305 ? -5.878 -37.861 -0.142 1.00 48.65 620 SER A CA 1
ATOM 2232 C C . SER A 1 305 ? -6.398 -39.278 -0.439 1.00 50.48 620 SER A C 1
ATOM 2233 O O . SER A 1 305 ? -7.336 -39.741 0.198 1.00 48.48 620 SER A O 1
ATOM 2236 N N . GLU A 1 306 ? -5.754 -39.959 -1.400 1.00 47.89 621 GLU A N 1
ATOM 2237 C CA . GLU A 1 306 ? -6.049 -41.323 -1.839 1.00 47.15 621 GLU A CA 1
ATOM 2238 C C . GLU A 1 306 ? -5.810 -42.308 -0.713 1.00 50.12 621 GLU A C 1
ATOM 2239 O O . GLU A 1 306 ? -6.645 -43.191 -0.497 1.00 52.05 621 GLU A O 1
ATOM 2245 N N . LEU A 1 307 ? -4.715 -42.127 0.049 1.00 44.14 622 LEU A N 1
ATOM 2246 C CA . LEU A 1 307 ? -4.401 -43.002 1.185 1.00 42.91 622 LEU A CA 1
ATOM 2247 C C . LEU A 1 307 ? -5.442 -42.919 2.274 1.00 48.74 622 LEU A C 1
ATOM 2248 O O . LEU A 1 307 ? -5.859 -43.952 2.799 1.00 50.02 622 LEU A O 1
ATOM 2253 N N . PHE A 1 308 ? -5.881 -41.716 2.611 1.00 46.14 623 PHE A N 1
ATOM 2254 C CA . PHE A 1 308 ? -6.911 -41.575 3.626 1.00 46.61 623 PHE A CA 1
ATOM 2255 C C . PHE A 1 308 ? -8.264 -42.121 3.136 1.00 51.28 623 PHE A C 1
ATOM 2256 O O . PHE A 1 308 ? -8.982 -42.728 3.927 1.00 52.58 623 PHE A O 1
ATOM 2264 N N . LYS A 1 309 ? -8.556 -42.028 1.832 1.00 48.14 624 LYS A N 1
ATOM 2265 C CA . LYS A 1 309 ? -9.777 -42.625 1.280 1.00 49.36 624 LYS A CA 1
ATOM 2266 C C . LYS A 1 309 ? -9.674 -44.167 1.379 1.00 56.88 624 LYS A C 1
ATOM 2267 O O . LYS A 1 309 ? -10.634 -44.824 1.805 1.00 57.94 624 LYS A O 1
ATOM 2273 N N . ALA A 1 310 ? -8.477 -44.715 1.080 1.00 52.92 625 ALA A N 1
ATOM 2274 C CA . ALA A 1 310 ? -8.167 -46.149 1.167 1.00 52.68 625 ALA A CA 1
ATOM 2275 C C . ALA A 1 310 ? -8.364 -46.658 2.581 1.00 57.79 625 ALA A C 1
ATOM 2276 O O . ALA A 1 310 ? -9.140 -47.584 2.779 1.00 58.19 625 ALA A O 1
ATOM 2278 N N . ALA A 1 311 ? -7.686 -46.005 3.557 1.00 54.04 626 ALA A N 1
ATOM 2279 C CA . ALA A 1 311 ? -7.638 -46.289 4.993 1.00 53.11 626 ALA A CA 1
ATOM 2280 C C . ALA A 1 311 ? -8.992 -46.340 5.673 1.00 59.37 626 ALA A C 1
ATOM 2281 O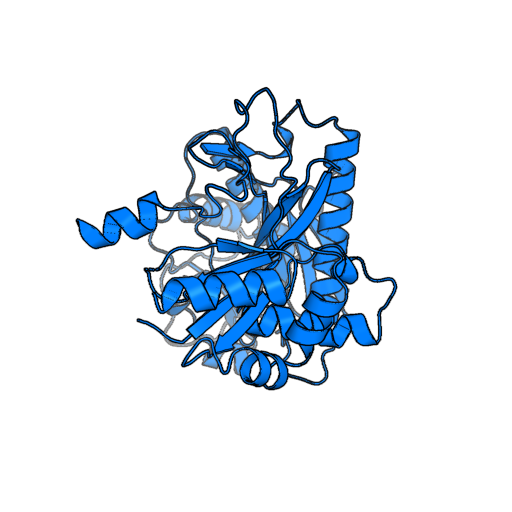 O . ALA A 1 311 ? -9.248 -47.237 6.466 1.00 58.85 626 ALA A O 1
ATOM 2283 N N . VAL A 1 312 ? -9.840 -45.364 5.375 1.00 58.22 627 VAL A N 1
ATOM 2284 C CA . VAL A 1 312 ? -11.164 -45.187 5.960 1.00 59.21 627 VAL A CA 1
ATOM 2285 C C . VAL A 1 312 ? -12.182 -46.186 5.407 1.00 67.92 627 VAL A C 1
ATOM 2286 O O . VAL A 1 312 ? -12.988 -46.709 6.179 1.00 69.44 627 VAL A O 1
ATOM 2290 N N . ASN A 1 313 ? -12.120 -46.477 4.097 1.00 66.80 628 ASN A N 1
ATOM 2291 C CA . ASN A 1 313 ? -13.100 -47.297 3.383 1.00 68.59 628 ASN A CA 1
ATOM 2292 C C . ASN A 1 313 ? -12.792 -48.792 3.226 1.00 75.20 628 ASN A C 1
ATOM 2293 O O . ASN A 1 313 ? -13.693 -49.520 2.807 1.00 75.75 628 ASN A O 1
ATOM 2298 N N . VAL A 1 314 ? -11.580 -49.267 3.571 1.00 74.33 629 VAL A N 1
ATOM 2299 C CA . VAL A 1 314 ? -11.239 -50.700 3.436 1.00 76.11 629 VAL A CA 1
ATOM 2300 C C . VAL A 1 314 ? -12.190 -51.613 4.216 1.00 85.65 629 VAL A C 1
ATOM 2301 O O . VAL A 1 314 ? -12.647 -51.269 5.312 1.00 85.27 629 VAL A O 1
ATOM 2305 N N . ASP A 1 315 ? -12.498 -52.770 3.602 1.00 86.65 630 ASP A N 1
ATOM 2306 C CA . ASP A 1 315 ? -13.377 -53.824 4.122 1.00 89.49 630 ASP A CA 1
ATOM 2307 C C . ASP A 1 315 ? -12.640 -54.680 5.166 1.00 95.52 630 ASP A C 1
ATOM 2308 O O . ASP A 1 315 ? -13.257 -55.544 5.798 1.00 97.23 630 ASP A O 1
ATOM 2313 N N . ARG A 1 316 ? -11.316 -54.434 5.325 1.00 91.24 631 ARG A N 1
ATOM 2314 C CA . ARG A 1 316 ? -10.392 -55.081 6.270 1.00 90.90 631 ARG A CA 1
ATOM 2315 C C . ARG A 1 316 ? -10.084 -54.079 7.421 1.00 92.22 631 ARG A C 1
ATOM 2316 O O . ARG A 1 316 ? -10.916 -53.205 7.701 1.00 92.85 631 ARG A O 1
ATOM 2324 N N . LEU A 1 317 ? -8.901 -54.219 8.081 1.00 85.06 632 LEU A N 1
ATOM 2325 C CA . LEU A 1 317 ? -8.408 -53.347 9.153 1.00 82.72 632 LEU A CA 1
ATOM 2326 C C . LEU A 1 317 ? -8.418 -51.918 8.615 1.00 82.56 632 LEU A C 1
ATOM 2327 O O . LEU A 1 317 ? -7.811 -51.656 7.571 1.00 81.43 632 LEU A O 1
ATOM 2332 N N . ASN A 1 318 ? -9.133 -51.008 9.291 1.00 76.73 633 ASN A N 1
ATOM 2333 C CA . ASN A 1 318 ? -9.226 -49.630 8.819 1.00 74.55 633 ASN A CA 1
ATOM 2334 C C . ASN A 1 318 ? -8.886 -48.567 9.866 1.00 74.85 633 ASN A C 1
ATOM 2335 O O . ASN A 1 318 ? -8.824 -48.842 11.065 1.00 75.69 633 ASN A O 1
ATOM 2340 N N . PHE A 1 319 ? -8.619 -47.345 9.368 1.00 66.76 634 PHE A N 1
ATOM 2341 C CA . PHE A 1 319 ? -8.339 -46.149 10.145 1.00 63.19 634 PHE A CA 1
ATOM 2342 C C . PHE A 1 319 ? -9.693 -45.637 10.590 1.00 68.03 634 PHE A C 1
ATOM 2343 O O . PHE A 1 319 ? -10.571 -45.454 9.747 1.00 68.07 634 PHE A O 1
ATOM 2351 N N . ARG A 1 320 ? -9.897 -45.490 11.917 1.00 64.56 635 ARG A N 1
ATOM 2352 C CA . ARG A 1 320 ? -11.170 -45.028 12.473 1.00 64.02 635 ARG A CA 1
ATOM 2353 C C . ARG A 1 320 ? -11.004 -43.619 13.000 1.00 66.45 635 ARG A C 1
ATOM 2354 O O . ARG A 1 320 ? -10.487 -43.427 14.109 1.00 67.28 635 ARG A O 1
ATOM 2362 N N . PRO A 1 321 ? -11.388 -42.608 12.188 1.00 60.45 636 PRO A N 1
ATOM 2363 C CA . PRO A 1 321 ? -11.276 -41.225 12.656 1.00 59.24 636 PRO A CA 1
ATOM 2364 C C . PRO A 1 321 ? -12.259 -40.904 13.785 1.00 61.90 636 PRO A C 1
ATOM 2365 O O . PRO A 1 321 ? -13.415 -41.314 13.761 1.00 61.16 636 PRO A O 1
ATOM 2369 N N . LEU A 1 322 ? -11.746 -40.217 14.804 1.00 58.48 637 LEU A N 1
ATOM 2370 C CA . LEU A 1 322 ? -12.470 -39.735 15.964 1.00 58.62 637 LEU A CA 1
ATOM 2371 C C . LEU A 1 322 ? -12.617 -38.235 15.825 1.00 59.65 637 LEU A C 1
ATOM 2372 O O . LEU A 1 322 ? -11.650 -37.545 15.489 1.00 58.38 637 LEU A O 1
ATOM 2377 N N . LYS A 1 323 ? -13.798 -37.732 16.159 1.00 55.70 638 LYS A N 1
ATOM 2378 C CA . LYS A 1 323 ? -14.176 -36.317 16.138 1.00 55.49 638 LYS A CA 1
ATOM 2379 C C . LYS A 1 323 ? -13.295 -35.463 17.090 1.00 57.35 638 LYS A C 1
ATOM 2380 O O . LYS A 1 323 ? -12.996 -34.306 16.806 1.00 57.69 638 LYS A O 1
ATOM 2386 N N . ASN A 1 324 ? -12.894 -36.041 18.207 1.00 51.85 639 ASN A N 1
ATOM 2387 C CA . ASN A 1 324 ? -12.133 -35.353 19.242 1.00 51.00 639 ASN A CA 1
ATOM 2388 C C . ASN A 1 324 ? -10.615 -35.615 19.161 1.00 50.82 639 ASN A C 1
ATOM 2389 O O . ASN A 1 324 ? -9.875 -35.346 20.101 1.00 49.99 639 ASN A O 1
ATOM 2394 N N . SER A 1 325 ? -10.152 -36.114 18.031 1.00 46.16 640 SER A N 1
ATOM 2395 C CA . SER A 1 325 ? -8.727 -36.356 17.827 1.00 44.22 640 SER A CA 1
ATOM 2396 C C . SER A 1 325 ? -8.200 -35.491 16.712 1.00 45.91 640 SER A C 1
ATOM 2397 O O . SER A 1 325 ? -8.957 -35.075 15.844 1.00 44.77 640 SER A O 1
ATOM 2400 N N . LEU A 1 326 ? -6.903 -35.229 16.753 1.00 43.49 641 LEU A N 1
ATOM 2401 C CA . LEU A 1 326 ? -6.106 -34.651 15.683 1.00 45.36 641 LEU A CA 1
ATOM 2402 C C . LEU A 1 326 ? -4.770 -35.363 15.747 1.00 51.69 641 LEU A C 1
ATOM 2403 O O . LEU A 1 326 ? -4.431 -35.898 16.795 1.00 53.52 641 LEU A O 1
ATOM 2408 N N . GLU A 1 327 ? -4.042 -35.421 14.654 1.00 47.53 642 GLU A N 1
ATOM 2409 C CA . GLU A 1 327 ? -2.740 -36.060 14.686 1.00 46.60 642 GLU A CA 1
ATOM 2410 C C . GLU A 1 327 ? -1.888 -35.578 13.545 1.00 49.08 642 GLU A C 1
ATOM 2411 O O . GLU A 1 327 ? -2.370 -35.522 12.421 1.00 47.70 642 GLU A O 1
ATOM 2417 N N . THR A 1 328 ? -0.605 -35.281 13.817 1.00 45.95 643 THR A N 1
ATOM 2418 C CA . THR A 1 328 ? 0.278 -34.936 12.719 1.00 44.84 643 THR A CA 1
ATOM 2419 C C . THR A 1 328 ? 1.245 -36.112 12.552 1.00 49.60 643 THR A C 1
ATOM 2420 O O . THR A 1 328 ? 1.857 -36.590 13.509 1.00 49.18 643 THR A O 1
ATOM 2424 N N . PHE A 1 329 ? 1.289 -36.627 11.333 1.00 45.08 644 PHE A N 1
ATOM 2425 C CA . PHE A 1 329 ? 2.107 -37.764 10.962 1.00 44.65 644 PHE A CA 1
ATOM 2426 C C . PHE A 1 329 ? 3.244 -37.278 10.064 1.00 49.20 644 PHE A C 1
ATOM 2427 O O . PHE A 1 329 ? 3.109 -36.254 9.388 1.00 47.41 644 PHE A O 1
ATOM 2435 N N . GLY A 1 330 ? 4.323 -38.064 10.044 1.00 45.13 645 GLY A N 1
ATOM 2436 C CA . GLY A 1 330 ? 5.479 -37.864 9.188 1.00 44.17 645 GLY A CA 1
ATOM 2437 C C . GLY A 1 330 ? 5.427 -38.799 7.995 1.00 48.05 645 GLY A C 1
ATOM 2438 O O . GLY A 1 330 ? 5.645 -40.004 8.144 1.00 46.83 645 GLY A O 1
ATOM 2439 N N . PHE A 1 331 ? 5.086 -38.260 6.802 1.00 45.74 646 PHE A N 1
ATOM 2440 C CA . PHE A 1 331 ? 5.022 -39.056 5.582 1.00 45.25 646 PHE A CA 1
ATOM 2441 C C . PHE A 1 331 ? 6.361 -39.025 4.877 1.00 49.80 646 PHE A C 1
ATOM 2442 O O . PHE A 1 331 ? 6.873 -37.953 4.572 1.00 50.39 646 PHE A O 1
ATOM 2450 N N . ASP A 1 332 ? 6.931 -40.200 4.645 1.00 47.02 647 ASP A N 1
ATOM 2451 C CA . ASP A 1 332 ? 8.209 -40.322 3.964 1.00 48.12 647 ASP A CA 1
ATOM 2452 C C . ASP A 1 332 ? 8.050 -40.829 2.549 1.00 48.25 647 ASP A C 1
ATOM 2453 O O . ASP A 1 332 ? 7.543 -41.941 2.295 1.00 48.68 647 ASP A O 1
ATOM 2458 N N . PHE A 1 333 ? 8.451 -39.955 1.627 1.00 40.67 648 PHE A N 1
ATOM 2459 C CA . PHE A 1 333 ? 8.439 -40.157 0.190 1.00 39.95 648 PHE A CA 1
ATOM 2460 C C . PHE A 1 333 ? 9.855 -40.183 -0.398 1.00 45.68 648 PHE A C 1
ATOM 2461 O O . PHE A 1 333 ? 10.705 -39.392 -0.014 1.00 43.61 648 PHE A O 1
ATOM 2469 N N . LEU A 1 334 ? 10.062 -41.036 -1.390 1.00 45.89 649 LEU A N 1
ATOM 2470 C CA . LEU A 1 334 ? 11.277 -41.121 -2.200 1.00 46.86 649 LEU A CA 1
ATOM 2471 C C . LEU A 1 334 ? 10.953 -40.402 -3.533 1.00 49.47 649 LEU A C 1
ATOM 2472 O O . LEU A 1 334 ? 9.798 -40.364 -3.962 1.00 48.23 649 LEU A O 1
ATOM 2477 N N . VAL A 1 335 ? 11.950 -39.759 -4.121 1.00 45.76 650 VAL A N 1
ATOM 2478 C CA . VAL A 1 335 ? 11.831 -39.051 -5.381 1.00 45.26 650 VAL A CA 1
ATOM 2479 C C . VAL A 1 335 ? 12.783 -39.713 -6.358 1.00 47.12 650 VAL A C 1
ATOM 2480 O O . VAL A 1 335 ? 13.967 -39.892 -6.031 1.00 46.42 650 VAL A O 1
ATOM 2484 N N . ASP A 1 336 ? 12.278 -40.036 -7.562 1.00 42.64 651 ASP A N 1
ATOM 2485 C CA . ASP A 1 336 ? 13.090 -40.622 -8.630 1.00 42.53 651 ASP A CA 1
ATOM 2486 C C . ASP A 1 336 ? 13.619 -39.544 -9.574 1.00 46.02 651 ASP A C 1
ATOM 2487 O O . ASP A 1 336 ? 13.202 -38.387 -9.484 1.00 45.50 651 ASP A O 1
ATOM 2492 N N . SER A 1 337 ? 14.510 -39.929 -10.507 1.00 42.55 652 SER A N 1
ATOM 2493 C CA . SER A 1 337 ? 15.132 -38.998 -11.451 1.00 42.24 652 SER A CA 1
ATOM 2494 C C . SER A 1 337 ? 14.144 -38.372 -12.464 1.00 44.48 652 SER A C 1
ATOM 2495 O O . SER A 1 337 ? 14.530 -37.447 -13.179 1.00 42.89 652 SER A O 1
ATOM 2498 N N . ASP A 1 338 ? 12.861 -38.817 -12.461 1.00 41.87 653 ASP A N 1
ATOM 2499 C CA . ASP A 1 338 ? 11.792 -38.274 -13.318 1.00 42.89 653 ASP A CA 1
ATOM 2500 C C . ASP A 1 338 ? 10.825 -37.443 -12.515 1.00 46.65 653 ASP A C 1
ATOM 2501 O O . ASP A 1 338 ? 9.738 -37.158 -13.004 1.00 47.20 653 ASP A O 1
ATOM 2506 N N . TYR A 1 339 ? 11.242 -37.023 -11.285 1.00 41.97 654 TYR A N 1
ATOM 2507 C CA . TYR A 1 339 ? 10.491 -36.195 -10.336 1.00 41.15 654 TYR A CA 1
ATOM 2508 C C . TYR A 1 339 ? 9.169 -36.855 -9.916 1.00 44.56 654 TYR A C 1
ATOM 2509 O O . TYR A 1 339 ? 8.211 -36.167 -9.593 1.00 42.88 654 TYR A O 1
ATOM 2518 N N . GLN A 1 340 ? 9.159 -38.204 -9.862 1.00 42.93 655 GLN A N 1
ATOM 2519 C CA . GLN A 1 340 ? 8.020 -39.010 -9.429 1.00 42.64 655 GLN A CA 1
ATOM 2520 C C . GLN A 1 340 ? 8.191 -39.400 -7.971 1.00 47.00 655 GLN A C 1
ATOM 2521 O O . GLN A 1 340 ? 9.260 -39.875 -7.582 1.00 48.01 655 GLN A O 1
ATOM 2527 N N . VAL A 1 341 ? 7.155 -39.176 -7.156 1.00 42.81 656 VAL A N 1
ATOM 2528 C CA . VAL A 1 341 ? 7.211 -39.521 -5.732 1.00 42.41 656 VAL A CA 1
ATOM 2529 C C . VAL A 1 341 ? 6.771 -40.965 -5.479 1.00 45.68 656 VAL A C 1
ATOM 2530 O O . VAL A 1 341 ? 5.940 -41.515 -6.182 1.00 43.05 656 VAL A O 1
ATOM 2534 N N . LYS A 1 342 ? 7.305 -41.549 -4.431 1.00 45.13 657 LYS A N 1
ATOM 2535 C CA . LYS A 1 342 ? 6.932 -42.883 -4.047 1.00 45.43 657 LYS A CA 1
ATOM 2536 C C . LYS A 1 342 ? 6.796 -42.926 -2.565 1.00 46.93 657 LYS A C 1
ATOM 2537 O O . LYS A 1 342 ? 7.742 -42.610 -1.860 1.00 45.32 657 LYS A O 1
ATOM 2543 N N . LEU A 1 343 ? 5.579 -43.207 -2.078 1.00 44.36 658 LEU A N 1
ATOM 2544 C CA . LEU A 1 343 ? 5.371 -43.295 -0.635 1.00 43.80 658 LEU A CA 1
ATOM 2545 C C . LEU A 1 343 ? 6.071 -44.533 -0.085 1.00 49.27 658 LEU A C 1
ATOM 2546 O O . LEU A 1 343 ? 5.894 -45.641 -0.595 1.00 48.96 658 LEU A O 1
ATOM 2551 N N . LEU A 1 344 ? 6.879 -44.320 0.950 1.00 47.84 659 LEU A N 1
ATOM 2552 C CA . LEU A 1 344 ? 7.607 -45.386 1.585 1.00 49.23 659 LEU A CA 1
ATOM 2553 C C . LEU A 1 344 ? 6.923 -45.788 2.887 1.00 53.20 659 LEU A C 1
ATOM 2554 O O . LEU A 1 344 ? 6.685 -46.974 3.102 1.00 53.31 659 LEU A O 1
ATOM 2559 N N . GLU A 1 345 ? 6.628 -44.813 3.767 1.00 48.59 660 GLU A N 1
ATOM 2560 C CA . GLU A 1 345 ? 6.024 -45.086 5.083 1.00 47.48 660 GLU A CA 1
ATOM 2561 C C . GLU A 1 345 ? 5.385 -43.860 5.698 1.00 48.30 660 GLU A C 1
ATOM 2562 O O . GLU A 1 345 ? 5.636 -42.718 5.280 1.00 46.26 660 GLU A O 1
ATOM 2568 N N . VAL A 1 346 ? 4.578 -44.120 6.731 1.00 43.50 661 VAL A N 1
ATOM 2569 C CA . VAL A 1 346 ? 3.884 -43.121 7.523 1.00 42.31 661 VAL A CA 1
ATOM 2570 C C . VAL A 1 346 ? 4.362 -43.376 8.953 1.00 48.39 661 VAL A C 1
ATOM 2571 O O . VAL A 1 346 ? 4.283 -44.494 9.441 1.00 48.50 661 VAL A O 1
ATOM 2575 N N . ASN A 1 347 ? 4.933 -42.359 9.579 1.00 47.83 662 ASN A N 1
ATOM 2576 C CA . ASN A 1 347 ? 5.443 -42.432 10.944 1.00 48.70 662 ASN A CA 1
ATOM 2577 C C . ASN A 1 347 ? 4.600 -41.578 11.878 1.00 53.62 662 ASN A C 1
ATOM 2578 O O . ASN A 1 347 ? 4.392 -40.387 11.642 1.00 52.31 662 ASN A O 1
ATOM 2583 N N . ALA A 1 348 ? 4.104 -42.224 12.921 1.00 52.54 663 ALA A N 1
ATOM 2584 C CA . ALA A 1 348 ? 3.349 -41.644 14.023 1.00 53.14 663 ALA A CA 1
ATOM 2585 C C . ALA A 1 348 ? 4.393 -41.058 14.953 1.00 56.89 663 ALA A C 1
ATOM 2586 O O . ALA A 1 348 ? 5.510 -41.592 15.043 1.00 54.39 663 ALA A O 1
ATOM 2588 N N . PHE A 1 349 ? 4.021 -39.974 15.648 1.00 55.49 664 PHE A N 1
ATOM 2589 C CA . PHE A 1 349 ? 4.840 -39.260 16.630 1.00 56.20 664 PHE A CA 1
ATOM 2590 C C . PHE A 1 349 ? 6.295 -39.045 16.119 1.00 62.04 664 PHE A C 1
ATOM 2591 O O . PHE A 1 349 ? 7.267 -39.489 16.745 1.00 62.36 664 PHE A O 1
ATOM 2599 N N . PRO A 1 350 ? 6.433 -38.402 14.929 1.00 58.84 665 PRO A N 1
ATOM 2600 C CA . PRO A 1 350 ? 7.775 -38.189 14.364 1.00 58.67 665 PRO A CA 1
ATOM 2601 C C . PRO A 1 350 ? 8.634 -37.235 15.190 1.00 61.63 665 PRO A C 1
ATOM 2602 O O . PRO A 1 350 ? 8.100 -36.402 15.927 1.00 59.98 665 PRO A O 1
ATOM 2606 N N . ASP A 1 351 ? 9.971 -37.363 15.074 1.00 59.05 666 ASP A N 1
ATOM 2607 C CA . ASP A 1 351 ? 10.865 -36.450 15.777 1.00 59.35 666 ASP A CA 1
ATOM 2608 C C . ASP A 1 351 ? 10.878 -35.175 14.948 1.00 60.80 666 ASP A C 1
ATOM 2609 O O . 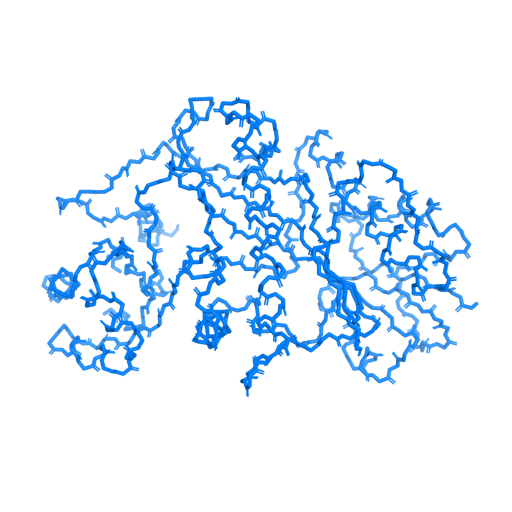ASP A 1 351 ? 11.216 -35.202 13.767 1.00 61.23 666 ASP A O 1
ATOM 2614 N N . PHE A 1 352 ? 10.376 -34.098 15.538 1.00 55.98 667 PHE A N 1
ATOM 2615 C CA . PHE A 1 352 ? 10.321 -32.776 14.934 1.00 54.67 667 PHE A CA 1
ATOM 2616 C C . PHE A 1 352 ? 11.638 -32.019 15.177 1.00 57.68 667 PHE A C 1
ATOM 2617 O O . PHE A 1 352 ? 11.838 -30.979 14.555 1.00 55.79 667 PHE A O 1
ATOM 2625 N N . LYS A 1 353 ? 12.529 -32.533 16.071 1.00 56.34 668 LYS A N 1
ATOM 2626 C CA . LYS A 1 353 ? 13.798 -31.865 16.410 1.00 57.63 668 LYS A CA 1
ATOM 2627 C C . LYS A 1 353 ? 14.723 -31.585 15.195 1.00 61.60 668 LYS A C 1
ATOM 2628 O O . LYS A 1 353 ? 15.064 -32.503 14.445 1.00 58.93 668 LYS A O 1
ATOM 2634 N N . GLN A 1 354 ? 15.099 -30.291 15.031 1.00 60.69 669 GLN A N 1
ATOM 2635 C CA . GLN A 1 354 ? 15.970 -29.751 13.970 1.00 61.66 669 GLN A CA 1
ATOM 2636 C C . GLN A 1 354 ? 16.994 -28.751 14.548 1.00 68.83 669 GLN A C 1
ATOM 2637 O O . GLN A 1 354 ? 16.961 -28.416 15.736 1.00 69.54 669 GLN A O 1
ATOM 2643 N N . THR A 1 355 ? 17.895 -28.269 13.691 1.00 67.42 670 THR A N 1
ATOM 2644 C CA . THR A 1 355 ? 18.895 -27.279 14.064 1.00 69.58 670 THR A CA 1
ATOM 2645 C C . THR A 1 355 ? 18.844 -26.158 13.032 1.00 74.53 670 THR A C 1
ATOM 2646 O O . THR A 1 355 ? 18.544 -26.409 11.853 1.00 74.25 670 THR A O 1
ATOM 2650 N N . GLY A 1 356 ? 19.075 -24.934 13.493 1.00 71.23 671 GLY A N 1
ATOM 2651 C CA . GLY A 1 356 ? 19.040 -23.770 12.621 1.00 71.44 671 GLY A CA 1
ATOM 2652 C C . GLY A 1 356 ? 17.770 -22.963 12.756 1.00 76.43 671 GLY A C 1
ATOM 2653 O O . GLY A 1 356 ? 16.776 -23.450 13.294 1.00 76.44 671 GLY A O 1
ATOM 2654 N N . ASP A 1 357 ? 17.811 -21.716 12.273 1.00 74.23 672 ASP A N 1
ATOM 2655 C CA . ASP A 1 357 ? 16.723 -20.741 12.340 1.00 74.60 672 ASP A CA 1
ATOM 2656 C C . ASP A 1 357 ? 15.655 -20.997 11.319 1.00 75.53 672 ASP A C 1
ATOM 2657 O O . ASP A 1 357 ? 14.470 -20.845 11.634 1.00 74.53 672 ASP A O 1
ATOM 2662 N N . ASP A 1 358 ? 16.080 -21.325 10.078 1.00 70.92 673 ASP A N 1
ATOM 2663 C CA . ASP A 1 358 ? 15.200 -21.592 8.936 1.00 69.52 673 ASP A CA 1
ATOM 2664 C C . ASP A 1 358 ? 14.288 -22.806 9.198 1.00 69.35 673 ASP A C 1
ATOM 2665 O O . ASP A 1 358 ? 13.108 -22.761 8.835 1.00 68.72 673 ASP A O 1
ATOM 2670 N N . LEU A 1 359 ? 14.833 -23.869 9.844 1.00 62.13 674 LEU A N 1
ATOM 2671 C CA . LEU A 1 359 ? 14.075 -25.074 10.161 1.00 59.58 674 LEU A CA 1
ATOM 2672 C C . LEU A 1 359 ? 13.178 -24.868 11.377 1.00 62.52 674 LEU A C 1
ATOM 2673 O O . LEU A 1 359 ? 12.107 -25.463 11.429 1.00 62.54 674 LEU A O 1
ATOM 2678 N N . LYS A 1 360 ? 13.571 -23.975 12.313 1.00 58.17 675 LYS A N 1
ATOM 2679 C CA . LYS A 1 360 ? 12.763 -23.614 13.477 1.00 57.67 675 LYS A CA 1
ATOM 2680 C C . LYS A 1 360 ? 11.540 -22.820 13.030 1.00 59.76 675 LYS A C 1
ATOM 2681 O O . LYS A 1 360 ? 10.465 -23.009 13.596 1.00 61.03 675 LYS A O 1
ATOM 2687 N N . ASN A 1 361 ? 11.714 -21.932 12.026 1.00 54.30 676 ASN A N 1
ATOM 2688 C CA . ASN A 1 361 ? 10.676 -21.102 11.410 1.00 54.15 676 ASN A CA 1
ATOM 2689 C C . ASN A 1 361 ? 9.637 -22.041 10.781 1.00 55.18 676 ASN A C 1
ATOM 2690 O O . ASN A 1 361 ? 8.427 -21.850 10.958 1.00 55.18 676 ASN A O 1
ATOM 2695 N N . LEU A 1 362 ? 10.129 -23.079 10.093 1.00 48.99 677 LEU A N 1
ATOM 2696 C CA . LEU A 1 362 ? 9.307 -24.094 9.451 1.00 48.05 677 LEU A CA 1
ATOM 2697 C C . LEU A 1 362 ? 8.391 -24.799 10.474 1.00 50.97 677 LEU A C 1
ATOM 2698 O O . LEU A 1 362 ? 7.206 -24.971 10.195 1.00 49.00 677 LEU A O 1
ATOM 2703 N N . ILE A 1 363 ? 8.945 -25.181 11.651 1.00 47.78 678 ILE A N 1
ATOM 2704 C CA . ILE A 1 363 ? 8.219 -25.898 12.704 1.00 47.52 678 ILE A CA 1
ATOM 2705 C C . ILE A 1 363 ? 7.259 -24.939 13.446 1.00 52.62 678 ILE A C 1
ATOM 2706 O O . ILE A 1 363 ? 6.154 -25.364 13.810 1.00 50.16 678 ILE A O 1
ATOM 2711 N N . ASP A 1 364 ? 7.656 -23.637 13.605 1.00 50.13 679 ASP A N 1
ATOM 2712 C CA . ASP A 1 364 ? 6.828 -22.594 14.240 1.00 49.99 679 ASP A CA 1
ATOM 2713 C C . ASP A 1 364 ? 5.544 -22.345 13.448 1.00 53.85 679 ASP A C 1
ATOM 2714 O O . ASP A 1 364 ? 4.480 -22.185 14.033 1.00 55.85 679 ASP A O 1
ATOM 2719 N N . GLU A 1 365 ? 5.649 -22.320 12.122 1.00 49.05 680 GLU A N 1
ATOM 2720 C CA . GLU A 1 365 ? 4.525 -22.084 11.229 1.00 48.61 680 GLU A CA 1
ATOM 2721 C C . GLU A 1 365 ? 3.636 -23.321 11.177 1.00 52.42 680 GLU A C 1
ATOM 2722 O O . GLU A 1 365 ? 2.428 -23.190 10.983 1.00 53.60 680 GLU A O 1
ATOM 2728 N N . LEU A 1 366 ? 4.229 -24.519 11.366 1.00 47.14 681 LEU A N 1
ATOM 2729 C CA . LEU A 1 366 ? 3.476 -25.762 11.365 1.00 45.67 681 LEU A CA 1
ATOM 2730 C C . LEU A 1 366 ? 2.505 -25.788 12.544 1.00 50.97 681 LEU A C 1
ATOM 2731 O O . LEU A 1 366 ? 1.309 -26.024 12.332 1.00 51.31 681 LEU A O 1
ATOM 2736 N N . PHE A 1 367 ? 3.021 -25.554 13.775 1.00 48.11 682 PHE A N 1
ATOM 2737 C CA . PHE A 1 367 ? 2.226 -25.599 15.009 1.00 48.40 682 PHE A CA 1
ATOM 2738 C C . PHE A 1 367 ? 1.288 -24.417 15.114 1.00 53.30 682 PHE A C 1
ATOM 2739 O O . PHE A 1 367 ? 0.216 -24.579 15.666 1.00 54.69 682 PHE A O 1
ATOM 2747 N N . ASP A 1 368 ? 1.607 -23.298 14.451 1.00 51.11 683 ASP A N 1
ATOM 2748 C CA . ASP A 1 368 ? 0.728 -22.143 14.343 1.00 52.31 683 ASP A CA 1
ATOM 2749 C C . ASP A 1 368 ? -0.553 -22.535 13.570 1.00 57.75 683 ASP A C 1
ATOM 2750 O O . ASP A 1 368 ? -1.654 -22.260 14.033 1.00 57.56 683 ASP A O 1
ATOM 2755 N N . ASP A 1 369 ? -0.393 -23.245 12.430 1.00 55.18 684 ASP A N 1
ATOM 2756 C CA . ASP A 1 369 ? -1.478 -23.710 11.575 1.00 54.79 684 ASP A CA 1
ATOM 2757 C C . ASP A 1 369 ? -2.316 -24.771 12.232 1.00 59.15 684 ASP A C 1
ATOM 2758 O O . ASP A 1 369 ? -3.540 -24.717 12.123 1.00 59.06 684 ASP A O 1
ATOM 2763 N N . VAL A 1 370 ? -1.667 -25.723 12.941 1.00 54.67 685 VAL A N 1
ATOM 2764 C CA . VAL A 1 370 ? -2.338 -26.823 13.630 1.00 53.25 685 VAL A CA 1
ATOM 2765 C C . VAL A 1 370 ? -3.267 -26.261 14.696 1.00 55.97 685 VAL A C 1
ATOM 2766 O O . VAL A 1 370 ? -4.443 -26.607 14.727 1.00 55.47 685 VAL A O 1
ATOM 2770 N N . VAL A 1 371 ? -2.753 -25.345 15.517 1.00 51.80 686 VAL A N 1
ATOM 2771 C CA . VAL A 1 371 ? -3.528 -24.707 16.577 1.00 51.74 686 VAL A CA 1
ATOM 2772 C C . VAL A 1 371 ? -4.629 -23.775 16.015 1.00 56.92 686 VAL A C 1
ATOM 2773 O O . VAL A 1 371 ? -5.777 -23.903 16.430 1.00 58.78 686 VAL A O 1
ATOM 2777 N N . SER A 1 372 ? -4.300 -22.896 15.050 1.00 52.82 687 SER A N 1
ATOM 2778 C CA . SER A 1 372 ? -5.262 -21.941 14.491 1.00 53.47 687 SER A CA 1
ATOM 2779 C C . SER A 1 372 ? -6.367 -22.543 13.608 1.00 56.55 687 SER A C 1
ATOM 2780 O O . SER A 1 372 ? -7.403 -21.884 13.422 1.00 55.34 687 SER A O 1
ATOM 2783 N N . ILE A 1 373 ? -6.142 -23.762 13.035 1.00 51.71 688 ILE A N 1
ATOM 2784 C CA . ILE A 1 373 ? -7.091 -24.387 12.095 1.00 50.02 688 ILE A CA 1
ATOM 2785 C C . ILE A 1 373 ? -7.773 -25.639 12.664 1.00 52.67 688 ILE A C 1
ATOM 2786 O O . ILE A 1 373 ? -8.968 -25.852 12.431 1.00 52.39 688 ILE A O 1
ATOM 2791 N N . CYS A 1 374 ? -7.017 -26.471 13.375 1.00 48.79 689 CYS A N 1
ATOM 2792 C CA . CYS A 1 374 ? -7.529 -27.731 13.921 1.00 48.01 689 CYS A CA 1
ATOM 2793 C C . CYS A 1 374 ? -7.963 -27.638 15.393 1.00 52.64 689 CYS A C 1
ATOM 2794 O O . CYS A 1 374 ? -9.003 -28.202 15.763 1.00 51.75 689 CYS A O 1
ATOM 2797 N N . VAL A 1 375 ? -7.145 -26.954 16.238 1.00 48.62 690 VAL A N 1
ATOM 2798 C CA . VAL A 1 375 ? -7.403 -26.864 17.673 1.00 47.20 690 VAL A CA 1
ATOM 2799 C C . VAL A 1 375 ? -8.513 -25.864 17.973 1.00 51.29 690 VAL A C 1
ATOM 2800 O O . VAL A 1 375 ? -9.375 -26.195 18.764 1.00 51.54 690 VAL A O 1
ATOM 2804 N N . ARG A 1 376 ? -8.494 -24.652 17.387 1.00 48.91 691 ARG A N 1
ATOM 2805 C CA . ARG A 1 376 ? -9.532 -23.631 17.644 1.00 50.15 691 ARG A CA 1
ATOM 2806 C C . ARG A 1 376 ? -10.977 -24.190 17.504 1.00 54.96 691 ARG A C 1
ATOM 2807 O O . ARG A 1 376 ? -11.742 -24.041 18.460 1.00 54.13 691 ARG A O 1
ATOM 2815 N N . PRO A 1 377 ? -11.332 -24.928 16.401 1.00 52.90 692 PRO A N 1
ATOM 2816 C CA . PRO A 1 377 ? -12.699 -25.466 16.265 1.00 53.60 692 PRO A CA 1
ATOM 2817 C C . PRO A 1 377 ? -13.181 -26.469 17.331 1.00 57.90 692 PRO A C 1
ATOM 2818 O O . PRO A 1 377 ? -14.391 -26.606 17.517 1.00 56.48 692 PRO A O 1
ATOM 2822 N N . MET A 1 378 ? -12.271 -27.143 18.047 1.00 56.09 693 MET A N 1
ATOM 2823 C CA . MET A 1 378 ? -12.721 -28.065 19.088 1.00 56.44 693 MET A CA 1
ATOM 2824 C C . MET A 1 378 ? -13.058 -27.299 20.373 1.00 64.70 693 MET A C 1
ATOM 2825 O O . MET A 1 378 ? -13.652 -27.866 21.284 1.00 64.82 693 MET A O 1
ATOM 2830 N N . PHE A 1 379 ? -12.766 -25.985 20.393 1.00 64.41 694 PHE A N 1
ATOM 2831 C CA . PHE A 1 379 ? -13.083 -25.074 21.491 1.00 66.10 694 PHE A CA 1
ATOM 2832 C C . PHE A 1 379 ? -14.211 -24.129 21.049 1.00 71.64 694 PHE A C 1
ATOM 2833 O O . PHE A 1 379 ? -14.425 -23.085 21.666 1.00 73.01 694 PHE A O 1
ATOM 2841 N N . ASN A 1 380 ? -14.919 -24.511 19.960 1.00 67.35 695 ASN A N 1
ATOM 2842 C CA . ASN A 1 380 ? -16.026 -23.796 19.318 1.00 68.06 695 ASN A CA 1
ATOM 2843 C C . ASN A 1 380 ? -15.612 -22.406 18.748 1.00 72.69 695 ASN A C 1
ATOM 2844 O O . ASN A 1 380 ? -16.469 -21.553 18.485 1.00 73.57 695 ASN A O 1
ATOM 2849 N N . LEU A 1 381 ? -14.302 -22.216 18.498 1.00 68.32 696 LEU A N 1
ATOM 2850 C CA . LEU A 1 381 ? -13.733 -20.998 17.909 1.00 67.58 696 LEU A CA 1
ATOM 2851 C C . LEU A 1 381 ? -13.554 -21.193 16.392 1.00 72.75 696 LEU A C 1
ATOM 2852 O O . LEU A 1 381 ? -13.090 -22.257 15.981 1.00 70.14 696 LEU A O 1
ATOM 2857 N N . PRO A 1 382 ? -13.938 -20.208 15.538 1.00 72.53 697 PRO A N 1
ATOM 2858 C CA . PRO A 1 382 ? -13.790 -20.403 14.080 1.00 72.90 697 PRO A CA 1
ATOM 2859 C C . PRO A 1 382 ? -12.358 -20.663 13.589 1.00 77.02 697 PRO A C 1
ATOM 2860 O O . PRO A 1 382 ? -11.423 -20.014 14.061 1.00 76.28 697 PRO A O 1
ATOM 2864 N N . PRO A 1 383 ? -12.166 -21.597 12.634 1.00 74.03 698 PRO A N 1
ATOM 2865 C CA . PRO A 1 383 ? -10.806 -21.825 12.101 1.00 74.30 698 PRO A CA 1
ATOM 2866 C C . PRO A 1 383 ? -10.237 -20.569 11.419 1.00 82.37 698 PRO A C 1
ATOM 2867 O O . PRO A 1 383 ? -10.863 -20.004 10.523 1.00 81.15 698 PRO A O 1
ATOM 2871 N N . LEU A 1 384 ? -9.091 -20.091 11.918 1.00 83.57 699 LEU A N 1
ATOM 2872 C CA . LEU A 1 384 ? -8.400 -18.899 11.436 1.00 85.97 699 LEU A CA 1
ATOM 2873 C C . LEU A 1 384 ? -7.880 -19.103 10.005 1.00 94.37 699 LEU A C 1
ATOM 2874 O O . LEU A 1 384 ? -7.021 -19.959 9.782 1.00 93.60 699 LEU A O 1
ATOM 2879 N N . HIS A 1 385 ? -8.417 -18.331 9.038 1.00 94.78 700 HIS A N 1
ATOM 2880 C CA . HIS A 1 385 ? -8.021 -18.410 7.628 1.00 95.81 700 HIS A CA 1
ATOM 2881 C C . HIS A 1 385 ? -7.178 -17.208 7.219 1.00 100.97 700 HIS A C 1
ATOM 2882 O O . HIS A 1 385 ? -7.504 -16.065 7.559 1.00 101.31 700 HIS A O 1
ATOM 2889 N N . HIS A 1 386 ? -6.117 -17.483 6.448 1.00 97.70 701 HIS A N 1
ATOM 2890 C CA . HIS A 1 386 ? -5.226 -16.492 5.862 1.00 98.28 701 HIS A CA 1
ATOM 2891 C C . HIS A 1 386 ? -4.902 -16.914 4.425 1.00 100.62 701 HIS A C 1
ATOM 2892 O O . HIS A 1 386 ? -4.709 -18.106 4.166 1.00 99.31 701 HIS A O 1
ATOM 2899 N N . GLN A 1 387 ? -4.899 -15.941 3.485 1.00 96.60 702 GLN A N 1
ATOM 2900 C CA . GLN A 1 387 ? -4.621 -16.158 2.059 1.00 94.80 702 GLN A CA 1
ATOM 2901 C C . GLN A 1 387 ? -3.189 -16.672 1.813 1.00 94.90 702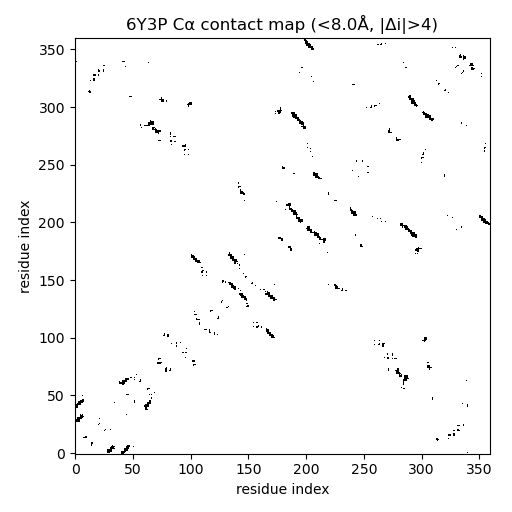 GLN A C 1
ATOM 2902 O O . GLN A 1 387 ? -2.270 -16.316 2.556 1.00 93.86 702 GLN A O 1
ATOM 2908 N N . HIS A 1 388 ? -3.032 -17.549 0.789 1.00 89.45 703 HIS A N 1
ATOM 2909 C CA . HIS A 1 388 ? -1.780 -18.209 0.362 1.00 87.25 703 HIS A CA 1
ATOM 2910 C C . HIS A 1 388 ? -1.220 -19.134 1.476 1.00 83.31 703 HIS A C 1
ATOM 2911 O O . HIS A 1 388 ? -0.020 -19.131 1.789 1.00 82.25 703 HIS A O 1
ATOM 2918 N N . SER A 1 389 ? -2.134 -19.933 2.067 1.00 73.23 704 SER A N 1
ATOM 2919 C CA . SER A 1 389 ? -1.828 -20.867 3.145 1.00 69.00 704 SER A CA 1
ATOM 2920 C C . SER A 1 389 ? -0.929 -22.015 2.697 1.00 66.04 704 SER A C 1
ATOM 2921 O O . SER A 1 389 ? -1.112 -22.561 1.611 1.00 64.78 704 SER A O 1
ATOM 2924 N N . LYS A 1 390 ? 0.011 -22.404 3.555 1.00 58.63 705 LYS A N 1
ATOM 2925 C CA . LYS A 1 390 ? 0.871 -23.553 3.289 1.00 56.47 705 LYS A CA 1
ATOM 2926 C C . LYS A 1 390 ? 0.328 -24.816 3.987 1.00 56.48 705 LYS A C 1
ATOM 2927 O O . LYS A 1 390 ? 0.927 -25.883 3.874 1.00 57.29 705 LYS A O 1
ATOM 2933 N N . PHE A 1 391 ? -0.835 -24.693 4.666 1.00 50.53 706 PHE A N 1
ATOM 2934 C CA . PHE A 1 391 ? -1.562 -25.777 5.349 1.00 49.10 706 PHE A CA 1
ATOM 2935 C C . PHE A 1 391 ? -2.786 -26.046 4.481 1.00 52.11 706 PHE A C 1
ATOM 2936 O O . PHE A 1 391 ? -3.810 -25.388 4.617 1.00 51.97 706 PHE A O 1
ATOM 2944 N N . VAL A 1 392 ? -2.649 -26.980 3.553 1.00 47.44 707 VAL A N 1
ATOM 2945 C CA . VAL A 1 392 ? -3.658 -27.245 2.534 1.00 47.28 707 VAL A CA 1
ATOM 2946 C C . VAL A 1 392 ? -4.569 -28.438 2.843 1.00 50.79 707 VAL A C 1
ATOM 2947 O O . VAL A 1 392 ? -4.088 -29.552 3.056 1.00 49.72 707 VAL A O 1
ATOM 2951 N N . GLU A 1 393 ? -5.887 -28.206 2.799 1.00 49.08 708 GLU A N 1
ATOM 2952 C CA . GLU A 1 393 ? -6.879 -29.254 2.987 1.00 49.13 708 GLU A CA 1
ATOM 2953 C C . GLU A 1 393 ? -6.975 -30.074 1.705 1.00 53.52 708 GLU A C 1
ATOM 2954 O O . GLU A 1 393 ? -7.426 -29.548 0.684 1.00 54.78 708 GLU A O 1
ATOM 2960 N N . VAL A 1 394 ? -6.543 -31.360 1.765 1.00 46.63 709 VAL A N 1
ATOM 2961 C CA . VAL A 1 394 ? -6.469 -32.258 0.608 1.00 45.55 709 VAL A CA 1
ATOM 2962 C C . VAL A 1 394 ? -7.603 -33.285 0.581 1.00 51.81 709 VAL A C 1
ATOM 2963 O O . VAL A 1 394 ? -7.845 -33.917 -0.450 1.00 52.98 709 VAL A O 1
ATOM 2967 N N . LEU A 1 395 ? -8.283 -33.464 1.711 1.00 47.58 710 LEU A N 1
ATOM 2968 C CA . LEU A 1 395 ? -9.429 -34.369 1.826 1.00 46.47 710 LEU A CA 1
ATOM 2969 C C . LEU A 1 395 ? -10.303 -33.917 2.944 1.00 50.63 710 LEU A C 1
ATOM 2970 O O . LEU A 1 395 ? -9.796 -33.503 3.989 1.00 49.85 710 LEU A O 1
ATOM 2975 N N . LYS A 1 396 ? -11.618 -34.016 2.732 1.00 49.18 711 LYS A N 1
ATOM 2976 C CA . LYS A 1 396 ? -12.628 -33.745 3.740 1.00 50.34 711 LYS A CA 1
ATOM 2977 C C . LYS A 1 396 ? -13.712 -34.788 3.613 1.00 58.51 711 LYS A C 1
ATOM 2978 O O . LYS A 1 396 ? -14.310 -34.925 2.540 1.00 59.81 711 LYS A O 1
ATOM 2984 N N . LEU A 1 397 ? -13.950 -35.548 4.688 1.00 56.52 712 LEU A N 1
ATOM 2985 C CA . LEU A 1 397 ? -15.037 -36.526 4.744 1.00 58.21 712 LEU A CA 1
ATOM 2986 C C . LEU A 1 397 ? -16.072 -36.060 5.753 1.00 67.01 712 LEU A C 1
ATOM 2987 O O . LEU A 1 397 ? -15.704 -35.606 6.845 1.00 65.28 712 LEU A O 1
ATOM 2992 N N . LYS A 1 398 ? -17.367 -36.186 5.399 1.00 68.92 713 LYS A N 1
ATOM 2993 C CA . LYS A 1 398 ? -18.477 -35.832 6.285 1.00 71.63 713 LYS A CA 1
ATOM 2994 C C . LYS A 1 398 ? -18.946 -37.086 7.012 1.00 80.37 713 LYS A C 1
ATOM 2995 O O . LYS A 1 398 ? -19.740 -37.848 6.443 1.00 83.42 713 LYS A O 1
ATOM 3001 N N . SER A 1 399 ? -18.434 -37.327 8.248 1.00 75.86 714 SER A N 1
ATOM 3002 C CA . SER A 1 399 ? -18.815 -38.484 9.075 1.00 110.22 714 SER A CA 1
ATOM 3003 C C . SER A 1 399 ? -18.397 -38.333 10.540 1.00 129.11 714 SER A C 1
ATOM 3004 O O . SER A 1 399 ? -18.550 -39.261 11.340 1.00 86.72 714 SER A O 1
#

B-factor: mean 65.05, std 19.08, range [36.26, 166.99]

Foldseek 3Di:
DEEEEEQEPPPALCNVLLVVLCCVQVVVYDYHNDDDPDQPAQYEYEYFPVVDDPVCQVVPLSYFYQDADFDCCAQPLANVLVLLVQLCVVVVPALSVPQAKHKDKFFADALVCLVVRCVVVVVNVVQLVVLPFKKWKAQPPLLFIFIDRHPVRVSVVRVVVVCDGGMIMIITDFLFFAAFVVLVQWGWKKWWKWKFFFQGWIWTQQFIKTDTDPDHDDRDDPVGGGDPVVSSVCVVVPDIDGLVVRVSQPPVLSVVLVVSVLSNRQSSQVSQDPDPPRHRDGHRSYMYIWIWIWTAGNVSRIHTYHIHGPDRLDDDDDVSSVSSSLVSSQCCQARVCVSVVHHRDDDPPDSTDTSYDDDD

Solvent-accessible surface area: 18650 Å² total; per-residue (Å²): 132,15,35,0,0,0,30,7,60,112,134,61,51,11,36,25,9,1,38,114,4,0,194,142,20,2,96,141,12,87,61,38,150,77,60,48,156,84,12,104,79,50,0,0,0,7,0,43,74,156,67,15,51,36,97,48,0,108,93,30,114,66,0,18,0,8,0,0,33,116,19,78,0,1,48,118,44,75,64,0,2,48,5,2,24,34,27,26,118,184,50,210,180,12,43,4,72,168,2,8,2,18,10,12,63,6,64,2,85,127,4,131,116,1,71,83,10,0,80,145,31,169,42,0,66,123,44,1,102,62,144,147,55,77,1,6,0,68,16,58,118,82,90,5,35,49,19,6,72,23,34,127,83,2,48,59,6,4,67,60,42,86,193,158,91,81,109,7,47,0,19,11,28,21,79,42,9,10,83,8,96,76,9,124,23,46,85,9,59,0,36,0,2,0,0,0,10,8,30,4,57,0,10,0,0,25,30,1,1,0,35,17,22,114,114,130,41,121,83,36,84,145,155,106,18,25,43,76,88,140,108,50,39,58,98,159,118,167,81,48,70,35,1,50,51,6,132,69,0,57,75,107,71,20,94,73,0,22,88,24,0,35,83,1,0,11,18,0,0,74,0,0,34,97,11,150,120,76,27,2,134,23,43,145,2,0,0,2,9,0,0,0,1,0,34,2,8,52,82,39,70,3,12,1,44,60,3,45,28,66,11,117,17,135,23,122,49,120,111,21,87,84,0,0,44,56,0,0,34,20,1,1,6,34,3,1,32,56,26,17,138,60,95,79,87,154,127,104,168,54,98,9,47,74,29,19,102,45,178,115

Sequence (360 aa):
PAQIVLTIPETEYIYGPLNRSFRKHLPNVPVSRSLPVTIDKLTFHYGDYEQLDMDQLMSNQLYHANSYIYRKAIIRKHYLSHTIHSYVVKNRESILNRAFLESFNIDVDYAEFLDDALDENWELRQELESKEKWWILKPSMSQGIRIFKTIEQLQAIFDSFEEQLRHFIVQEYLHNPLLLSEAHGRKFHHIRCYVTCSGDLQVFVYDRMLALFAPNKFVPPTEEYDVLDIEQLACHLTNSVIEFDALKDIPSHRREEIRTQIHEAVSELFKAAVNVDRLNFRPLKNSLETFGFDFLVDSDYQVKLLEVNAFPDFKQTGDDLKNLIDELFDDVVSICVRPMFNLPPLHHQHSKFVEVLKLKS

Organism: Kluyveromyces lactis (strain ATCC 8585 / CBS 2359 / DSM 70799 / NBRC 1267 / NRRL Y-1140 / WM37) (NCBI:txid284590)

Secondary structure (DSSP, 8-state):
-EEEEE-S-TTSTTHHHHHHHHHHH-TTSPEESS--SS--SEEEEE--GGGS-HHHHHH-TTEEESS-SB-HHHHSHHHHHHHHHHHHHT-TT-GGGTSB--EEEEE-SSGGGHHHHHHTTHHHHHHHHHT--EEEEEES----EEEESSHHHHHHHHHHHH----EEEEEEE-SSB---TTTTT--EEEEEEEEEETTTEEEEESS-EEEE-SS------SS--EE-HHHHHHHHH--EEEGGG-TTS-HHHHHHHHHHHHHHHHHHHHHHHH-SSS--B--TTBEEEEEEEEEEBTTS-EEEEEEESS------SHHHHHHHHHHHHHIIIIIIGGGGTPPP---SS-SEEEEEE---

InterPro domains:
  IPR002828 Survival protein SurE-like phosphatase/nucleotidase [PF01975] (3-237)
  IPR002828 Survival protein SurE-like phosphatase/nucleotidase [TIGR00087] (1-307)
  IPR004344 Tubulin-tyrosine ligase/Tubulin polyglutamylase [PF03133] (386-693)
  IPR004344 Tubulin-tyrosine ligase/Tubulin polyglutamylase [PS51221] (325-701)
  IPR011761 ATP-grasp fold [PS50975] (419-690)
  IPR027746 Probable tubulin-tyrosine ligase [PTHR47551] (1-714)
  IPR036523 SurE-like phosphatase/nucleotidase superfamily [G3DSA:3.40.1210.10] (1-327)
  IPR036523 SurE-like phosphatase/nucleotidase superfamily [SSF64167] (1-322)

Radius of gyration: 22.36 Å; Cα contacts (8 Å, |Δi|>4): 650; chains: 1; bounding box: 51×59×52 Å